Protein AF-A0AAD9BFD1-F1 (afdb_monomer)

Sequence (293 aa):
MQVDYKDCVALIVYSITFLLGLPANLLVLFVYVRKARKHGATPNVVYALNLCLANLALVVWLPVKALETLLQNWMLPAPVCPIYSFFLFPRCMPAACSSPCVALVAEGGPNFVSIKGDTLECYGNFNDTQLAVLLPLRLEMAIVLFILPLIVTSFCTLRCVTLVWRSNLRPMGKRRVLTVALSTLAVFVVCYAPYNASHIVGFVQHANVQWRMYAMLTSSFNVFLEPVVMMMLSPASSRGFMGRMCGRQSQFSRNKGGRHRVNSANGVANARAPQTLLERSQAGAQVTKESHE

Foldseek 3Di:
DDQDVLLVVLLVLLVVLLVQLQVLLVVQLVVLVVCCVPPNDDPLSVVSNLVSVLLNVVSVCSVVVNVCSVVVADPDQLLVLVVVVVSLCSPDDPPVCPPQNVVCSVPPSNVQWDDDDPGIDGNDDDDLVRLVSVLVVLLVCLVPVQVVCLVVLVVVLVVQLVPLVPDPDDPVVSCLSNCLSVLVSVLSCQQQVLLSVQSVVCSVVSHNDPCNSVSSSSNSVCSNSVSVSSCSVDPCVVPPVVVPVVDDPDDPPDDDDDDDDDDDDDDDDDDDDDDDDDDDDDDDDDDDDDDDD

Mean predicted aligned error: 13.95 Å

Secondary structure (DSSP, 8-state):
----HHHHHHHHHHHHHHHHHHHHHHHHHHHHHHHHHHH---HHHHHHHHHHHHHHHHHHHHHHHHHHHHHTS--S-TTHHHHHHHHT-TT--GGG-TTHHHHHHHHHGGGGEEEETTEEEESS---HHHHHHHHHHHHHHHIIIIIHHHHHHHHHHHHHHHHHHHS---HHHHHHHHHHHHHHHHHIIIIIHHHHHHHHHHHHTTS--TTHHHHHHHHHTHHHHHHHHHHHHSTTTTS-HHHHHT-----------------------------------------------

Organism: Dissostichus eleginoides (NCBI:txid100907)

Structure (mmCIF, N/CA/C/O backbone):
data_AF-A0AAD9BFD1-F1
#
_entry.id   AF-A0AAD9BFD1-F1
#
loop_
_atom_site.group_PDB
_atom_site.id
_atom_site.type_symbol
_atom_site.label_atom_id
_atom_site.label_alt_id
_atom_site.label_comp_id
_atom_site.label_asym_id
_atom_site.label_entity_id
_atom_site.label_seq_id
_atom_site.pdbx_PDB_ins_code
_atom_site.Cartn_x
_atom_site.Cartn_y
_atom_site.Cartn_z
_atom_site.occupancy
_atom_site.B_iso_or_equiv
_atom_site.auth_seq_id
_atom_site.auth_comp_id
_atom_site.auth_asym_id
_atom_site.auth_atom_id
_atom_site.pdbx_PDB_model_num
ATOM 1 N N . MET A 1 1 ? 0.390 -20.959 -24.557 1.00 52.88 1 MET A N 1
ATOM 2 C CA . MET A 1 1 ? 0.654 -20.079 -23.400 1.00 52.88 1 MET A CA 1
ATOM 3 C C . MET A 1 1 ? 1.600 -20.802 -22.470 1.00 52.88 1 MET A C 1
ATOM 5 O O . MET A 1 1 ? 1.212 -21.823 -21.918 1.00 52.88 1 MET A O 1
ATOM 9 N N . GLN A 1 2 ? 2.834 -20.326 -22.347 1.00 61.84 2 GLN A N 1
ATOM 10 C CA . GLN A 1 2 ? 3.769 -20.824 -21.345 1.00 61.84 2 GLN A CA 1
ATOM 11 C C . GLN A 1 2 ? 3.767 -19.781 -20.228 1.00 61.84 2 GLN A C 1
ATOM 13 O O . GLN A 1 2 ? 4.271 -18.682 -20.418 1.00 61.84 2 GLN A O 1
ATOM 18 N N . VAL A 1 3 ? 3.062 -20.078 -19.136 1.00 70.62 3 VAL A N 1
ATOM 19 C CA . VAL A 1 3 ? 2.941 -19.171 -17.987 1.00 70.62 3 VAL A CA 1
ATOM 20 C C . VAL A 1 3 ? 4.220 -19.306 -17.167 1.00 70.62 3 VAL A C 1
ATOM 22 O O . VAL A 1 3 ? 4.555 -20.416 -16.747 1.00 70.62 3 VAL A O 1
ATOM 25 N N . ASP A 1 4 ? 4.956 -18.209 -16.981 1.00 81.62 4 ASP A N 1
ATOM 26 C CA . ASP A 1 4 ? 6.202 -18.228 -16.215 1.00 81.62 4 ASP A CA 1
ATOM 27 C C . ASP A 1 4 ? 5.889 -18.430 -14.719 1.00 81.62 4 ASP A C 1
ATOM 29 O O . ASP A 1 4 ? 4.814 -18.077 -14.222 1.00 81.62 4 ASP A O 1
ATOM 33 N N . TYR A 1 5 ? 6.833 -18.975 -13.948 1.00 85.50 5 TYR A N 1
ATOM 34 C CA . TYR A 1 5 ? 6.653 -19.185 -12.506 1.00 85.50 5 TYR A CA 1
ATOM 35 C C . TYR A 1 5 ? 6.321 -17.869 -11.779 1.00 85.50 5 TYR A C 1
ATOM 37 O O . TYR A 1 5 ? 5.623 -17.862 -10.763 1.00 85.50 5 TYR A O 1
ATOM 45 N N . LYS A 1 6 ? 6.807 -16.744 -12.315 1.00 83.50 6 LYS A N 1
ATOM 46 C CA . LYS A 1 6 ? 6.558 -15.391 -11.806 1.00 83.50 6 LYS A CA 1
ATOM 47 C C . LYS A 1 6 ? 5.083 -15.013 -11.901 1.00 83.50 6 LYS A C 1
ATOM 49 O O . LYS A 1 6 ? 4.530 -14.472 -10.944 1.00 83.50 6 LYS A O 1
ATOM 54 N N . ASP A 1 7 ? 4.460 -15.350 -13.023 1.00 85.56 7 ASP A N 1
ATOM 55 C CA . ASP A 1 7 ? 3.050 -15.091 -13.286 1.00 85.56 7 ASP A CA 1
ATOM 56 C C . ASP A 1 7 ? 2.175 -15.971 -12.396 1.00 85.56 7 ASP A C 1
ATOM 58 O O . ASP A 1 7 ? 1.224 -15.482 -11.792 1.00 85.56 7 ASP A O 1
ATOM 62 N N . CYS A 1 8 ? 2.549 -17.243 -12.212 1.00 88.69 8 CYS A N 1
ATOM 63 C CA . CYS A 1 8 ? 1.875 -18.141 -11.272 1.00 88.69 8 CYS A CA 1
ATOM 64 C C . CYS A 1 8 ? 1.846 -17.560 -9.850 1.00 88.69 8 CYS A C 1
ATOM 66 O O . CYS A 1 8 ? 0.792 -17.529 -9.213 1.00 88.69 8 CYS A O 1
ATOM 68 N N . VAL A 1 9 ? 2.982 -17.053 -9.358 1.00 90.19 9 VAL A N 1
ATOM 69 C CA . VAL A 1 9 ? 3.056 -16.410 -8.036 1.00 90.19 9 VAL A CA 1
ATOM 70 C C . VAL A 1 9 ? 2.147 -15.180 -7.970 1.00 90.19 9 VAL A C 1
ATOM 72 O O . VAL A 1 9 ? 1.396 -15.033 -7.005 1.00 90.19 9 VAL A O 1
ATOM 75 N N . ALA A 1 10 ? 2.170 -14.317 -8.990 1.00 88.50 10 ALA A N 1
ATOM 76 C CA . ALA A 1 10 ? 1.319 -13.129 -9.039 1.00 88.50 10 ALA A CA 1
ATOM 77 C C . ALA A 1 10 ? -0.177 -13.490 -9.033 1.00 88.50 10 ALA A C 1
ATOM 79 O O . ALA A 1 10 ? -0.938 -12.937 -8.240 1.00 88.50 10 ALA A O 1
ATOM 80 N N . LEU A 1 11 ? -0.590 -14.471 -9.839 1.00 90.88 11 LEU A N 1
ATOM 81 C CA . LEU A 1 11 ? -1.975 -14.941 -9.926 1.00 90.88 11 LEU A CA 1
ATOM 82 C C . LEU A 1 11 ? -2.476 -15.541 -8.610 1.00 90.88 11 LEU A C 1
ATOM 84 O O . LEU A 1 11 ? -3.608 -15.264 -8.203 1.00 90.88 11 LEU A O 1
ATOM 88 N N . ILE A 1 12 ? -1.639 -16.320 -7.917 1.00 92.25 12 ILE A N 1
ATOM 89 C CA . ILE A 1 12 ? -1.962 -16.857 -6.589 1.00 92.25 12 ILE A CA 1
ATOM 90 C C . ILE A 1 12 ? -2.199 -15.707 -5.608 1.00 92.25 12 ILE A C 1
ATOM 92 O O . ILE A 1 12 ? -3.217 -15.686 -4.914 1.00 92.25 12 ILE A O 1
ATOM 96 N N . VAL A 1 13 ? -1.298 -14.720 -5.582 1.00 92.31 13 VAL A N 1
ATOM 97 C CA . VAL A 1 13 ? -1.430 -13.550 -4.706 1.00 92.31 13 VAL A CA 1
ATOM 98 C C . VAL A 1 13 ? -2.695 -12.755 -5.030 1.00 92.31 13 VAL A C 1
ATOM 100 O O . VAL A 1 13 ? -3.462 -12.451 -4.119 1.00 92.31 13 VAL A O 1
ATOM 103 N N . TYR A 1 14 ? -2.971 -12.463 -6.303 1.00 91.56 14 TYR A N 1
ATOM 104 C CA . TYR A 1 14 ? -4.178 -11.736 -6.709 1.00 91.56 14 TYR A CA 1
ATOM 105 C C . TYR A 1 14 ? -5.458 -12.485 -6.338 1.00 91.56 14 TYR A C 1
ATOM 107 O O . TYR A 1 14 ? -6.397 -11.870 -5.832 1.00 91.56 14 TYR A O 1
ATOM 115 N N . SER A 1 15 ? -5.473 -13.808 -6.508 1.00 92.81 15 SER A N 1
ATOM 116 C CA . SER A 1 15 ? -6.612 -14.657 -6.149 1.00 92.81 15 SER A CA 1
ATOM 117 C C . SER A 1 15 ? -6.873 -14.643 -4.642 1.00 92.81 15 SER A C 1
ATOM 119 O O . SER A 1 15 ? -8.003 -14.407 -4.217 1.00 92.81 15 SER A O 1
ATOM 121 N N . ILE A 1 16 ? -5.833 -14.824 -3.820 1.00 94.00 16 ILE A N 1
ATOM 122 C CA . ILE A 1 16 ? -5.945 -14.763 -2.353 1.00 94.00 16 ILE A CA 1
ATOM 123 C C . ILE A 1 16 ? -6.421 -13.376 -1.913 1.00 94.00 16 ILE A C 1
ATOM 125 O O . ILE A 1 16 ? -7.348 -13.261 -1.108 1.00 94.00 16 ILE A O 1
ATOM 129 N N . THR A 1 17 ? -5.825 -12.317 -2.464 1.00 93.75 17 THR A N 1
ATOM 130 C CA . THR A 1 17 ? -6.186 -10.939 -2.125 1.00 93.75 17 THR A CA 1
ATOM 131 C C . THR A 1 17 ? -7.632 -10.628 -2.501 1.00 93.75 17 THR A C 1
ATOM 133 O O . THR A 1 17 ? -8.330 -9.987 -1.718 1.00 93.75 17 THR A O 1
ATOM 136 N N . PHE A 1 18 ? -8.126 -11.118 -3.638 1.00 94.44 18 PHE A N 1
ATOM 137 C CA . PHE A 1 18 ? -9.527 -10.971 -4.024 1.00 94.44 18 PHE A CA 1
ATOM 138 C C . PHE A 1 18 ? -10.466 -11.737 -3.077 1.00 94.44 18 PHE A C 1
ATOM 140 O O . PHE A 1 18 ? -11.393 -11.146 -2.514 1.00 94.44 18 PHE A O 1
ATOM 147 N N . LEU A 1 19 ? -10.195 -13.029 -2.851 1.00 95.38 19 LEU A N 1
ATOM 148 C CA . LEU A 1 19 ? -11.040 -13.922 -2.050 1.00 95.38 19 LEU A CA 1
ATOM 149 C C . LEU A 1 19 ? -11.158 -13.486 -0.588 1.00 95.38 19 LEU A C 1
ATOM 151 O O . LEU A 1 19 ? -12.229 -13.611 -0.002 1.00 95.38 19 LEU A O 1
ATOM 155 N N . LEU A 1 20 ? -10.078 -12.974 0.007 1.00 95.00 20 LEU A N 1
ATOM 156 C CA . LEU A 1 20 ? -10.083 -12.495 1.391 1.00 95.00 20 LEU A CA 1
ATOM 157 C C . LEU A 1 20 ? -10.463 -11.015 1.485 1.00 95.00 20 LEU A C 1
ATOM 159 O O . LEU A 1 20 ? -11.189 -10.607 2.392 1.00 95.00 20 LEU A O 1
ATOM 163 N N . GLY A 1 21 ? -9.985 -10.203 0.545 1.00 94.94 21 GLY A N 1
ATOM 164 C CA . GLY A 1 21 ? -10.145 -8.756 0.553 1.00 94.94 21 GLY A CA 1
ATOM 165 C C . GLY A 1 21 ? -11.580 -8.304 0.327 1.00 94.94 21 GLY A C 1
ATOM 166 O O . GLY A 1 21 ? -12.066 -7.447 1.070 1.00 94.94 21 GLY A O 1
ATOM 167 N N . LEU A 1 22 ? -12.277 -8.887 -0.652 1.00 94.75 22 LEU A N 1
ATOM 168 C CA . LEU A 1 22 ? -13.657 -8.518 -0.965 1.00 94.75 22 LEU A CA 1
ATOM 169 C C . LEU A 1 22 ? -14.601 -8.709 0.238 1.00 94.75 22 LEU A C 1
ATOM 171 O O . LEU A 1 22 ? -15.193 -7.719 0.682 1.00 94.75 22 LEU A O 1
ATOM 175 N N . PRO A 1 23 ? -14.736 -9.917 0.827 1.00 95.56 23 PRO A N 1
ATOM 176 C CA . PRO A 1 23 ? -15.649 -10.113 1.949 1.00 95.56 23 PRO A CA 1
ATOM 177 C C . PRO A 1 23 ? -15.227 -9.312 3.186 1.00 95.56 23 PRO A C 1
ATOM 179 O O . PRO A 1 23 ? -16.090 -8.750 3.861 1.00 95.56 23 PRO A O 1
ATOM 182 N N . ALA A 1 24 ? -13.924 -9.205 3.476 1.00 94.81 24 ALA A N 1
ATOM 183 C CA . ALA A 1 24 ? -13.442 -8.477 4.647 1.00 94.81 24 ALA A CA 1
ATOM 184 C C . ALA A 1 24 ? -13.761 -6.973 4.573 1.00 94.81 24 ALA A C 1
ATOM 186 O O . ALA A 1 24 ? -14.274 -6.406 5.541 1.00 94.81 24 ALA A O 1
ATOM 187 N N . ASN A 1 25 ? -13.527 -6.326 3.425 1.00 94.75 25 ASN A N 1
ATOM 188 C CA . ASN A 1 25 ? -13.819 -4.898 3.264 1.00 94.75 25 ASN A CA 1
ATOM 189 C C . ASN A 1 25 ? -15.327 -4.617 3.197 1.00 94.75 25 ASN A C 1
ATOM 191 O O . ASN A 1 25 ? -15.777 -3.643 3.797 1.00 94.75 25 ASN A O 1
ATOM 195 N N . LEU A 1 26 ? -16.130 -5.478 2.557 1.00 95.12 26 LEU A N 1
ATOM 196 C CA . LEU A 1 26 ? -17.596 -5.350 2.579 1.00 95.12 26 LEU A CA 1
ATOM 197 C C . LEU A 1 26 ? -18.154 -5.469 4.003 1.00 95.12 26 LEU A C 1
ATOM 199 O O . LEU A 1 26 ? -19.043 -4.706 4.393 1.00 95.12 26 LEU A O 1
ATOM 203 N N . LEU A 1 27 ? -17.606 -6.388 4.802 1.00 92.94 27 LEU A N 1
ATOM 204 C CA . LEU A 1 27 ? -17.996 -6.568 6.194 1.00 92.94 27 LEU A CA 1
ATOM 205 C C . LEU A 1 27 ? -17.684 -5.328 7.039 1.00 92.94 27 LEU A C 1
ATOM 207 O O . LEU A 1 27 ? -18.555 -4.841 7.764 1.00 92.94 27 LEU A O 1
ATOM 211 N N . VAL A 1 28 ? -16.464 -4.793 6.940 1.00 93.06 28 VAL A N 1
ATOM 212 C CA . VAL A 1 28 ? -16.071 -3.581 7.676 1.00 93.06 28 VAL A CA 1
ATOM 213 C C . VAL A 1 28 ? -16.894 -2.380 7.226 1.00 93.06 28 VAL A C 1
ATOM 215 O O . VAL A 1 28 ? -17.424 -1.666 8.081 1.00 93.06 28 VAL A O 1
ATOM 218 N N . LEU A 1 29 ? -17.087 -2.198 5.916 1.00 94.06 29 LEU A N 1
ATOM 219 C CA . LEU A 1 29 ? -17.927 -1.139 5.358 1.00 94.06 29 LEU A CA 1
ATOM 220 C C . LEU A 1 29 ? -19.336 -1.199 5.956 1.00 94.06 29 LEU A C 1
ATOM 222 O O . LEU A 1 29 ? -19.833 -0.209 6.488 1.00 94.06 29 LEU A O 1
ATOM 226 N N . PHE A 1 30 ? -19.955 -2.377 5.969 1.00 92.56 30 PHE A N 1
ATOM 227 C CA . PHE A 1 30 ? -21.275 -2.581 6.558 1.00 92.56 30 PHE A CA 1
ATOM 228 C C . PHE A 1 30 ? -21.335 -2.222 8.050 1.00 92.56 30 PHE A C 1
ATOM 230 O O . PHE A 1 30 ? -22.253 -1.520 8.493 1.00 92.56 30 PHE A O 1
ATOM 237 N N . VAL A 1 31 ? -20.352 -2.671 8.837 1.00 90.69 31 VAL A N 1
ATOM 238 C CA . VAL A 1 31 ? -20.261 -2.374 10.275 1.00 90.69 31 VAL A CA 1
ATOM 239 C C . VAL A 1 31 ? -20.105 -0.876 10.520 1.00 90.69 31 VAL A C 1
ATOM 241 O O . VAL A 1 31 ? -20.807 -0.313 11.366 1.00 90.69 31 VAL A O 1
ATOM 244 N N . TYR A 1 32 ? -19.212 -0.220 9.784 1.00 91.12 32 TYR A N 1
ATOM 245 C CA . TYR A 1 32 ? -18.896 1.190 9.975 1.00 91.12 32 TYR A CA 1
ATOM 246 C C . TYR A 1 32 ? -19.970 2.121 9.405 1.00 91.12 32 TYR A C 1
ATOM 248 O O . TYR A 1 32 ? -20.246 3.141 10.030 1.00 91.12 32 TYR A O 1
ATOM 256 N N . VAL A 1 33 ? -20.675 1.749 8.331 1.00 93.06 33 VAL A N 1
ATOM 257 C CA . VAL A 1 33 ? -21.861 2.481 7.847 1.00 93.06 33 VAL A CA 1
ATOM 258 C C . VAL A 1 33 ? -22.979 2.415 8.881 1.00 93.06 33 VAL A C 1
ATOM 260 O O . VAL A 1 33 ? -23.581 3.436 9.212 1.00 93.06 33 VAL A O 1
ATOM 263 N N . ARG A 1 34 ? -23.247 1.236 9.458 1.00 89.94 34 ARG A N 1
ATOM 264 C CA . ARG A 1 34 ? -24.235 1.113 10.542 1.00 89.94 34 ARG A CA 1
ATOM 265 C C . ARG A 1 34 ? -23.837 1.918 11.773 1.00 89.94 34 ARG A C 1
ATOM 267 O O . ARG A 1 34 ? -24.693 2.549 12.391 1.00 89.94 34 ARG A O 1
ATOM 274 N N . LYS A 1 35 ? -22.546 1.927 12.111 1.00 88.38 35 LYS A N 1
ATOM 275 C CA . LYS A 1 35 ? -22.004 2.754 13.192 1.00 88.38 35 LYS A CA 1
ATOM 276 C C . LYS A 1 35 ? -22.184 4.246 12.900 1.00 88.38 35 LYS A C 1
ATOM 278 O O . LYS A 1 35 ? -22.671 4.946 13.780 1.00 88.38 35 LYS A O 1
ATOM 283 N N . ALA A 1 36 ? -21.886 4.697 11.681 1.00 91.31 36 ALA A N 1
ATOM 284 C CA . ALA A 1 36 ? -22.063 6.082 11.245 1.00 91.31 36 ALA A CA 1
ATOM 285 C C . ALA A 1 36 ? -23.531 6.524 11.329 1.00 91.31 36 ALA A C 1
ATOM 287 O O . ALA A 1 36 ? -23.826 7.574 11.889 1.00 91.31 36 ALA A O 1
ATOM 288 N N . ARG A 1 37 ? -24.464 5.684 10.856 1.00 91.12 37 ARG A N 1
ATOM 289 C CA . ARG A 1 37 ? -25.909 5.974 10.907 1.00 91.12 37 ARG A CA 1
ATOM 290 C C . ARG A 1 37 ? -26.456 6.060 12.332 1.00 91.12 37 ARG A C 1
ATOM 292 O O . ARG A 1 37 ? -27.372 6.830 12.577 1.00 91.12 37 ARG A O 1
ATOM 299 N N . LYS A 1 38 ? -25.934 5.252 13.262 1.00 88.94 38 LYS A N 1
ATOM 300 C CA . LYS A 1 38 ? -26.453 5.176 14.637 1.00 88.94 38 LYS A CA 1
ATOM 301 C C . LYS A 1 38 ? -25.789 6.155 15.607 1.00 88.94 38 LYS A C 1
ATOM 303 O O . LYS A 1 38 ? -26.444 6.626 16.529 1.00 88.94 38 LYS A O 1
ATOM 308 N N . HIS A 1 39 ? -24.490 6.394 15.452 1.00 85.44 39 HIS A N 1
ATOM 309 C CA . HIS A 1 39 ? -23.668 7.125 16.423 1.00 85.44 39 HIS A CA 1
ATOM 310 C C . HIS A 1 39 ? -22.958 8.349 15.825 1.00 85.44 39 HIS A C 1
ATOM 312 O O . HIS A 1 39 ? -22.153 8.970 16.514 1.00 85.44 39 HIS A O 1
ATOM 318 N N . GLY A 1 40 ? -23.244 8.695 14.568 1.00 86.75 40 GLY A N 1
ATOM 319 C CA . GLY A 1 40 ? -22.600 9.799 13.862 1.00 86.75 40 GLY A CA 1
ATOM 320 C C . GLY A 1 40 ? -21.234 9.437 13.269 1.00 86.75 40 GLY A C 1
ATOM 321 O O . GLY A 1 40 ? -20.634 8.398 13.570 1.00 86.75 40 GLY A O 1
ATOM 322 N N . ALA A 1 41 ? -20.746 10.307 12.386 1.00 89.38 41 ALA A N 1
ATOM 323 C CA . ALA A 1 41 ? -19.487 10.139 11.672 1.00 89.38 41 ALA A CA 1
ATOM 324 C C . ALA A 1 41 ? -18.324 10.760 12.462 1.00 89.38 41 ALA A C 1
ATOM 326 O O . ALA A 1 41 ? -18.002 11.934 12.304 1.00 89.38 41 ALA A O 1
ATOM 327 N N . THR A 1 42 ? -17.680 9.971 13.326 1.00 89.50 42 THR A N 1
ATOM 328 C CA . THR A 1 42 ? -16.410 10.391 13.941 1.00 89.50 42 THR A CA 1
ATOM 329 C C . THR A 1 42 ? -15.266 10.318 12.918 1.00 89.50 42 THR A C 1
ATOM 331 O O . THR A 1 42 ? -15.357 9.525 11.976 1.00 89.50 42 THR A O 1
ATOM 334 N N . PRO A 1 43 ? -14.154 11.058 13.099 1.00 88.50 43 PRO A N 1
ATOM 335 C CA . PRO A 1 43 ? -13.014 11.014 12.175 1.00 88.50 43 PRO A CA 1
ATOM 336 C C . PRO A 1 43 ? -12.502 9.591 11.901 1.00 88.50 43 PRO A C 1
ATOM 338 O O . PRO A 1 43 ? -12.268 9.222 10.755 1.00 88.50 43 PRO A O 1
ATOM 341 N N . ASN A 1 44 ? -12.442 8.743 12.934 1.00 86.31 44 ASN A N 1
ATOM 342 C CA . ASN A 1 44 ? -12.041 7.338 12.795 1.00 86.31 44 ASN A CA 1
ATOM 343 C C . ASN A 1 44 ? -13.024 6.517 11.946 1.00 86.31 44 ASN A C 1
ATOM 345 O O . ASN A 1 44 ? -12.621 5.557 11.295 1.00 86.31 44 ASN A O 1
ATOM 349 N N . VAL A 1 45 ? -14.318 6.854 11.976 1.00 89.38 45 VAL A N 1
ATOM 350 C CA . VAL A 1 45 ? -15.330 6.188 11.148 1.00 89.38 45 VAL A CA 1
ATOM 351 C C . VAL A 1 45 ? -15.200 6.629 9.696 1.00 89.38 45 VAL A C 1
ATOM 353 O O . VAL A 1 45 ? -15.194 5.770 8.821 1.00 89.38 45 VAL A O 1
ATOM 356 N N . VAL A 1 46 ? -15.033 7.929 9.442 1.00 90.81 46 VAL A N 1
ATOM 357 C CA . VAL A 1 46 ? -14.813 8.463 8.086 1.00 90.81 46 VAL A CA 1
ATOM 358 C C . VAL A 1 46 ? -13.546 7.869 7.469 1.00 90.81 46 VAL A C 1
ATOM 360 O O . VAL A 1 46 ? -13.590 7.367 6.350 1.00 90.81 46 VAL A O 1
ATOM 363 N N . TYR A 1 47 ? -12.444 7.839 8.225 1.00 88.56 47 TYR A N 1
ATOM 364 C CA . TYR A 1 47 ? -11.192 7.213 7.798 1.00 88.56 47 TYR A CA 1
ATOM 365 C C . TYR A 1 47 ? -11.382 5.739 7.418 1.00 88.56 47 TYR A C 1
ATOM 367 O O . TYR A 1 47 ? -10.973 5.327 6.335 1.00 88.56 47 TYR A O 1
ATOM 375 N N . ALA A 1 48 ? -12.051 4.953 8.269 1.00 89.81 48 ALA A N 1
ATOM 376 C CA . ALA A 1 48 ? -12.292 3.538 8.001 1.00 89.81 48 ALA A CA 1
ATOM 377 C C . ALA A 1 48 ? -13.164 3.311 6.755 1.00 89.81 48 ALA A C 1
ATOM 379 O O . ALA A 1 48 ? -12.880 2.410 5.970 1.00 89.81 48 ALA A O 1
ATOM 380 N N . LEU A 1 49 ? -14.198 4.135 6.547 1.00 91.50 49 LEU A N 1
ATOM 381 C CA . LEU A 1 49 ? -15.051 4.059 5.357 1.00 91.50 49 LEU A CA 1
ATOM 382 C C . LEU A 1 49 ? -14.271 4.390 4.081 1.00 91.50 49 LEU A C 1
ATOM 384 O O . LEU A 1 49 ? -14.337 3.623 3.123 1.00 91.50 49 LEU A O 1
ATOM 388 N N . ASN A 1 50 ? -13.494 5.477 4.089 1.00 90.44 50 ASN A N 1
ATOM 389 C CA . ASN A 1 50 ? -12.656 5.864 2.952 1.00 90.44 50 ASN A CA 1
ATOM 390 C C . ASN A 1 50 ? -11.638 4.773 2.611 1.00 90.44 50 ASN A C 1
ATOM 392 O O . ASN A 1 50 ? -11.468 4.426 1.445 1.00 90.44 50 ASN A O 1
ATOM 396 N N . LEU A 1 51 ? -11.005 4.187 3.628 1.00 89.38 51 LEU A N 1
ATOM 397 C CA . LEU A 1 51 ? -10.038 3.114 3.433 1.00 89.38 51 LEU A CA 1
ATOM 398 C C . LEU A 1 51 ? -10.699 1.831 2.896 1.00 89.38 51 LEU A C 1
ATOM 400 O O . LEU A 1 51 ? -10.142 1.194 2.006 1.00 89.38 51 LEU A O 1
ATOM 404 N N . CYS A 1 52 ? -11.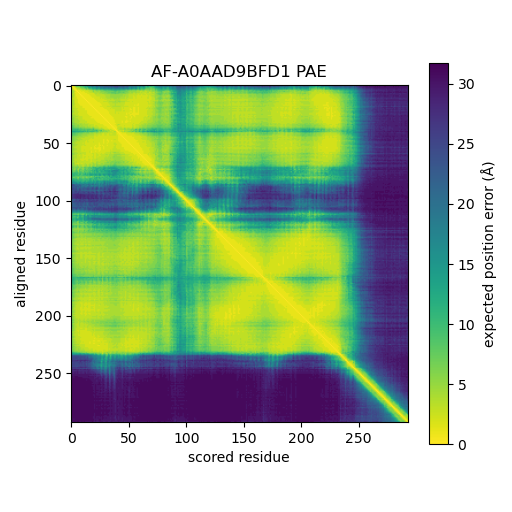919 1.494 3.334 1.00 92.50 52 CYS A N 1
ATOM 405 C CA . CYS A 1 52 ? -12.683 0.384 2.750 1.00 92.50 52 CYS A CA 1
ATOM 406 C C . CYS A 1 52 ? -13.032 0.630 1.278 1.00 92.50 52 CYS A C 1
ATOM 408 O O . CYS A 1 52 ? -12.883 -0.274 0.463 1.00 92.50 52 CYS A O 1
ATOM 410 N N . LEU A 1 53 ? -13.488 1.836 0.925 1.00 90.75 53 LEU A N 1
ATOM 411 C CA . LEU A 1 53 ? -13.816 2.182 -0.462 1.00 90.75 53 LEU A CA 1
ATOM 412 C C . LEU A 1 53 ? -12.579 2.102 -1.366 1.00 90.75 53 LEU A C 1
ATOM 414 O O . LEU A 1 53 ? -12.651 1.525 -2.448 1.00 90.75 53 LEU A O 1
ATOM 418 N N . ALA A 1 54 ? -11.438 2.606 -0.892 1.00 89.12 54 ALA A N 1
ATOM 419 C CA . ALA A 1 54 ? -10.165 2.522 -1.599 1.00 89.12 54 ALA A CA 1
ATOM 420 C C . ALA A 1 54 ? -9.713 1.063 -1.815 1.00 89.12 54 ALA A C 1
ATOM 422 O O . ALA A 1 54 ? -9.330 0.684 -2.921 1.00 89.12 54 ALA A O 1
ATOM 423 N N . ASN A 1 55 ? -9.822 0.218 -0.785 1.00 91.12 55 ASN A N 1
ATOM 424 C CA . ASN A 1 55 ? -9.510 -1.207 -0.897 1.00 91.12 55 ASN A CA 1
ATOM 425 C C . ASN A 1 55 ? -10.477 -1.946 -1.836 1.00 91.12 55 ASN A C 1
ATOM 427 O O . ASN A 1 55 ? -10.042 -2.812 -2.587 1.00 91.12 55 ASN A O 1
ATOM 431 N N . LEU A 1 56 ? -11.775 -1.621 -1.824 1.00 91.19 56 LEU A N 1
ATOM 432 C CA . LEU A 1 56 ? -12.754 -2.226 -2.735 1.00 91.19 56 LEU A CA 1
ATOM 433 C C . LEU A 1 56 ? -12.478 -1.852 -4.193 1.00 91.19 56 LEU A C 1
ATOM 435 O O . LEU A 1 56 ? -12.556 -2.724 -5.055 1.00 91.19 56 LEU A O 1
ATOM 439 N N . ALA A 1 57 ? -12.103 -0.599 -4.463 1.00 87.56 57 ALA A N 1
ATOM 440 C CA . ALA A 1 57 ? -11.676 -0.179 -5.795 1.00 87.56 57 ALA A CA 1
ATOM 441 C C . ALA A 1 57 ? -10.463 -0.994 -6.276 1.00 87.56 57 ALA A C 1
ATOM 443 O O . ALA A 1 57 ? -10.467 -1.495 -7.399 1.00 87.56 57 ALA A O 1
ATOM 444 N N . LEU A 1 58 ? -9.473 -1.210 -5.400 1.00 85.56 58 LEU A N 1
ATOM 445 C CA . LEU A 1 58 ? -8.319 -2.058 -5.701 1.00 85.56 58 LEU A CA 1
ATOM 446 C C . LEU A 1 58 ? -8.730 -3.516 -5.967 1.00 85.56 58 LEU A C 1
ATOM 448 O O . LEU A 1 58 ? -8.299 -4.104 -6.953 1.00 85.56 58 LEU A O 1
ATOM 452 N N . VAL A 1 59 ? -9.596 -4.095 -5.131 1.00 89.62 59 VAL A N 1
ATOM 453 C CA . VAL A 1 59 ? -10.068 -5.484 -5.268 1.00 89.62 59 VAL A CA 1
ATOM 454 C C . VAL A 1 59 ? -10.825 -5.714 -6.571 1.00 89.62 59 VAL A C 1
ATOM 456 O O . VAL A 1 59 ? -10.594 -6.729 -7.220 1.00 89.62 59 VAL A O 1
ATOM 459 N N . VAL A 1 60 ? -11.702 -4.790 -6.970 1.00 87.06 60 VAL A N 1
ATOM 460 C CA . VAL A 1 60 ? -12.447 -4.877 -8.240 1.00 87.06 60 VAL A CA 1
ATOM 461 C C . VAL A 1 60 ? -11.506 -4.824 -9.446 1.00 87.06 60 VAL A C 1
ATOM 463 O O . VAL A 1 60 ? -11.815 -5.390 -10.492 1.00 87.06 60 VAL A O 1
ATOM 466 N N . TRP A 1 61 ? -10.338 -4.199 -9.294 1.00 82.44 61 TRP A N 1
ATOM 467 C CA . TRP A 1 61 ? -9.331 -4.102 -10.344 1.00 82.44 61 TRP A CA 1
ATOM 468 C C . TRP A 1 61 ? -8.432 -5.349 -10.466 1.00 82.44 61 TRP A C 1
ATOM 470 O O . TRP A 1 61 ? -7.912 -5.635 -11.544 1.00 82.44 61 TRP A O 1
ATOM 480 N N . LEU A 1 62 ? -8.267 -6.141 -9.398 1.00 85.62 62 LEU A N 1
ATOM 481 C CA . LEU A 1 62 ? -7.398 -7.330 -9.407 1.00 85.62 62 LEU A CA 1
ATOM 482 C C . LEU A 1 62 ? -7.770 -8.391 -10.462 1.00 85.62 62 LEU A C 1
ATOM 484 O O . LEU A 1 62 ? -6.849 -8.919 -11.081 1.00 85.62 62 LEU A O 1
ATOM 488 N N . PRO A 1 63 ? -9.054 -8.710 -10.729 1.00 86.81 63 PRO A N 1
ATOM 489 C CA . PRO A 1 63 ? -9.428 -9.639 -11.796 1.00 86.81 63 PRO A CA 1
ATOM 490 C C . PRO A 1 63 ? -8.995 -9.166 -13.185 1.00 86.81 63 PRO A C 1
ATOM 492 O O . PRO A 1 63 ? -8.534 -9.973 -13.987 1.00 86.81 63 PRO A O 1
ATOM 495 N N . VAL A 1 64 ? -9.095 -7.859 -13.452 1.00 83.62 64 VAL A N 1
ATOM 496 C CA . VAL A 1 64 ? -8.617 -7.264 -14.709 1.00 83.62 64 VAL A CA 1
ATOM 497 C C . VAL A 1 64 ? -7.108 -7.458 -14.822 1.00 83.62 64 VAL A C 1
ATOM 499 O O . VAL A 1 64 ? -6.623 -7.889 -15.866 1.00 83.62 64 VAL A O 1
ATOM 502 N N . LYS A 1 65 ? -6.367 -7.237 -13.727 1.00 82.25 65 LYS A N 1
ATOM 503 C CA . LYS A 1 65 ? -4.922 -7.474 -13.720 1.00 82.25 65 LYS A CA 1
ATOM 504 C C . LYS A 1 65 ? -4.559 -8.948 -13.898 1.00 82.25 65 LYS A C 1
ATOM 506 O O . LYS A 1 65 ? -3.648 -9.264 -14.652 1.00 82.25 65 LYS A O 1
ATOM 511 N N . ALA A 1 66 ? -5.264 -9.854 -13.230 1.00 85.38 66 ALA A N 1
ATOM 512 C CA . ALA A 1 66 ? -5.036 -11.287 -13.378 1.00 85.38 66 ALA A CA 1
ATOM 513 C C . ALA A 1 66 ? -5.257 -11.741 -14.830 1.00 85.38 66 ALA A C 1
ATOM 515 O O . ALA A 1 66 ? -4.474 -12.531 -15.351 1.00 85.38 66 ALA A O 1
ATOM 516 N N . LEU A 1 67 ? -6.277 -11.198 -15.502 1.00 84.19 67 LEU A N 1
ATOM 517 C CA . LEU A 1 67 ? -6.528 -11.471 -16.914 1.00 84.19 67 LEU A CA 1
ATOM 518 C C . LEU A 1 67 ? -5.405 -10.936 -17.815 1.00 84.19 67 LEU A C 1
ATOM 520 O O . LEU A 1 67 ? -4.955 -11.651 -18.703 1.00 84.19 67 LEU A O 1
ATOM 524 N N . GLU A 1 68 ? -4.905 -9.726 -17.561 1.00 81.44 68 GLU A N 1
ATOM 525 C CA . GLU A 1 68 ? -3.742 -9.168 -18.266 1.00 81.44 68 GLU A CA 1
ATOM 526 C C . GLU A 1 68 ? -2.493 -10.050 -18.088 1.00 81.44 68 GLU A C 1
ATOM 528 O O . GLU A 1 68 ? -1.815 -10.368 -19.064 1.00 81.44 68 GLU A O 1
ATOM 533 N N . THR A 1 69 ? -2.224 -10.518 -16.863 1.00 79.81 69 THR A N 1
ATOM 534 C CA . THR A 1 69 ? -1.120 -11.446 -16.569 1.00 79.81 69 THR A CA 1
ATOM 535 C C . THR A 1 69 ? -1.289 -12.794 -17.279 1.00 79.81 69 THR A C 1
ATOM 537 O O . THR A 1 69 ? -0.301 -13.390 -17.692 1.00 79.81 69 THR A O 1
ATOM 540 N N . LEU A 1 70 ? -2.515 -13.285 -17.480 1.00 82.88 70 LEU A N 1
ATOM 541 C CA . LEU A 1 70 ? -2.758 -14.511 -18.255 1.00 82.88 70 LEU A CA 1
ATOM 542 C C . LEU A 1 70 ? -2.576 -14.304 -19.762 1.00 82.88 70 LEU A C 1
ATOM 544 O O . LEU A 1 70 ? -2.061 -15.185 -20.449 1.00 82.88 70 LEU A O 1
ATOM 548 N N . LEU A 1 71 ? -3.007 -13.151 -20.274 1.00 80.44 71 LEU A N 1
ATOM 549 C CA . LEU A 1 71 ? -2.919 -12.814 -21.693 1.00 80.44 71 LEU A CA 1
ATOM 550 C C . LEU A 1 71 ? -1.514 -12.369 -22.114 1.00 80.44 71 LEU A C 1
ATOM 552 O O . LEU A 1 71 ? -1.242 -12.350 -23.312 1.00 80.44 71 LEU A O 1
ATOM 556 N N . GLN A 1 72 ? -0.639 -12.028 -21.157 1.00 75.12 72 GLN A N 1
ATOM 557 C CA . GLN A 1 72 ? 0.728 -11.538 -21.395 1.00 75.12 72 GLN A CA 1
ATOM 558 C C . GLN A 1 72 ? 0.766 -10.368 -22.392 1.00 75.12 72 GLN A C 1
ATOM 560 O O . GLN A 1 72 ? 1.720 -10.199 -23.149 1.00 75.12 72 GLN A O 1
ATOM 565 N N . ASN A 1 73 ? -0.306 -9.572 -22.419 1.00 78.19 73 ASN A N 1
ATOM 566 C CA . ASN A 1 73 ? -0.474 -8.490 -23.372 1.00 78.19 73 ASN A CA 1
ATOM 567 C C . ASN A 1 73 ? -1.266 -7.340 -22.750 1.00 78.19 73 ASN A C 1
ATOM 569 O O . ASN A 1 73 ? -2.368 -7.530 -22.226 1.00 78.19 73 ASN A O 1
ATOM 573 N N . TRP A 1 74 ? -0.719 -6.131 -22.848 1.00 78.38 74 TRP A N 1
ATOM 574 C CA . TRP A 1 74 ? -1.396 -4.917 -22.417 1.00 78.38 74 TRP A CA 1
ATOM 575 C C . TRP A 1 74 ? -2.483 -4.515 -23.426 1.00 78.38 74 TRP A C 1
ATOM 577 O O . TRP A 1 74 ? -2.195 -3.970 -24.489 1.00 78.38 74 TRP A O 1
ATOM 587 N N . MET A 1 75 ? -3.749 -4.778 -23.085 1.00 75.56 75 MET A N 1
ATOM 588 C CA . MET A 1 75 ? -4.914 -4.467 -23.936 1.00 75.56 75 MET A CA 1
ATOM 589 C C . MET A 1 75 ? -5.633 -3.160 -23.567 1.00 75.56 75 MET A C 1
ATOM 591 O O . MET A 1 75 ? -6.557 -2.740 -24.262 1.00 75.56 75 MET A O 1
ATOM 595 N N . LEU A 1 76 ? -5.252 -2.524 -22.458 1.00 73.81 76 LEU A N 1
ATOM 596 C CA . LEU A 1 76 ? -5.870 -1.281 -21.999 1.00 73.81 76 LEU A CA 1
ATOM 597 C C . LEU A 1 76 ? -5.290 -0.065 -22.749 1.00 73.81 76 LEU A C 1
ATOM 599 O O . LEU A 1 76 ? -4.170 -0.124 -23.258 1.00 73.81 76 LEU A O 1
ATOM 603 N N . PRO A 1 77 ? -6.007 1.073 -22.807 1.00 73.94 77 PRO A N 1
ATOM 604 C CA . PRO A 1 77 ? -5.488 2.276 -23.453 1.00 73.94 77 PRO A CA 1
ATOM 605 C C . PRO A 1 77 ? -4.133 2.704 -22.870 1.00 73.94 77 PRO A C 1
ATOM 607 O O . PRO A 1 77 ? -3.932 2.647 -21.658 1.00 73.94 77 PRO A O 1
ATOM 610 N N . ALA A 1 78 ? -3.219 3.195 -23.711 1.00 66.19 78 ALA A N 1
ATOM 611 C CA . ALA A 1 78 ? -1.894 3.672 -23.297 1.00 66.19 78 ALA A CA 1
ATOM 612 C C . ALA A 1 78 ? -1.881 4.619 -22.070 1.00 66.19 78 ALA A C 1
ATOM 614 O O . ALA A 1 78 ? -1.073 4.386 -21.172 1.00 66.19 78 ALA A O 1
ATOM 615 N N . PRO A 1 79 ? -2.784 5.618 -21.923 1.00 66.25 79 PRO A N 1
ATOM 616 C CA . PRO A 1 79 ? -2.798 6.465 -20.722 1.00 66.25 79 PRO A CA 1
ATOM 617 C C . PRO A 1 79 ? -3.147 5.703 -19.434 1.00 66.25 79 PRO A C 1
ATOM 619 O O . PRO A 1 79 ? -2.798 6.153 -18.344 1.00 66.25 79 PRO A O 1
ATOM 622 N N . VAL A 1 80 ? -3.782 4.529 -19.533 1.00 69.81 80 VAL A N 1
ATOM 623 C CA . VAL A 1 80 ? -4.084 3.668 -18.382 1.00 69.81 80 VAL A CA 1
ATOM 624 C C . VAL A 1 80 ? -2.821 2.977 -17.858 1.00 69.81 80 VAL A C 1
ATOM 626 O O . VAL A 1 80 ? -2.802 2.588 -16.701 1.00 69.81 80 VAL A O 1
ATOM 629 N N . CYS A 1 81 ? -1.744 2.868 -18.642 1.00 72.06 81 CYS A N 1
ATOM 630 C CA . CYS A 1 81 ? -0.503 2.213 -18.219 1.00 72.06 81 CYS A CA 1
ATOM 631 C C . CYS A 1 81 ? 0.215 2.924 -17.047 1.00 72.06 81 CYS A C 1
ATOM 633 O O . CYS A 1 81 ? 0.457 2.293 -16.014 1.00 72.06 81 CYS A O 1
ATOM 635 N N . PRO A 1 82 ? 0.525 4.235 -17.116 1.00 64.19 82 PRO A N 1
ATOM 636 C CA . PRO A 1 82 ? 1.103 4.937 -15.971 1.00 64.19 82 PRO A CA 1
ATOM 637 C C . PRO A 1 82 ? 0.108 5.006 -14.805 1.00 64.19 82 PRO A C 1
ATOM 639 O O . PRO A 1 82 ? 0.478 4.720 -13.668 1.00 64.19 82 PRO A O 1
ATOM 642 N N . ILE A 1 83 ? -1.166 5.293 -15.090 1.00 63.34 83 ILE A N 1
ATOM 643 C CA . ILE A 1 83 ? -2.280 5.271 -14.128 1.00 63.34 83 ILE A CA 1
ATOM 644 C C . ILE A 1 83 ? -2.288 3.938 -13.361 1.00 63.34 83 ILE A C 1
ATOM 646 O O . ILE A 1 83 ? -2.260 3.932 -12.139 1.00 63.34 83 ILE A O 1
ATOM 650 N N . TYR A 1 84 ? -2.204 2.801 -14.037 1.00 59.53 84 TYR A N 1
ATOM 651 C CA . TYR A 1 84 ? -2.194 1.472 -13.432 1.00 59.53 84 TYR A CA 1
ATOM 652 C C . TYR A 1 84 ? -1.083 1.295 -12.376 1.00 59.53 84 TYR A C 1
ATOM 654 O O . TYR A 1 84 ? -1.333 0.785 -11.282 1.00 59.53 84 TYR A O 1
ATOM 662 N N . SER A 1 85 ? 0.122 1.797 -12.654 1.00 63.00 85 SER A N 1
ATOM 663 C CA . SER A 1 85 ? 1.250 1.775 -11.711 1.00 63.00 85 SER A CA 1
ATOM 664 C C . SER A 1 85 ? 1.098 2.761 -10.544 1.00 63.00 85 SER A C 1
ATOM 666 O O . SER A 1 85 ? 1.635 2.516 -9.461 1.00 63.00 85 SER A O 1
ATOM 668 N N . PHE A 1 86 ? 0.357 3.858 -10.736 1.00 58.53 86 PHE A N 1
ATOM 669 C CA . PHE A 1 86 ? 0.089 4.872 -9.707 1.00 58.53 86 PHE A CA 1
ATOM 670 C C . PHE A 1 86 ? -1.139 4.552 -8.828 1.00 58.53 86 PHE A C 1
ATOM 672 O O . PHE A 1 86 ? -1.130 4.861 -7.639 1.00 58.53 86 PHE A O 1
ATOM 679 N N . PHE A 1 87 ? -2.169 3.882 -9.355 1.00 50.84 87 PHE A N 1
ATOM 680 C CA . PHE A 1 87 ? -3.415 3.554 -8.639 1.00 50.84 87 PHE A CA 1
ATOM 681 C C . PHE A 1 87 ? -3.261 2.411 -7.616 1.00 50.84 87 PHE A C 1
ATOM 683 O O . PHE A 1 87 ? -4.111 2.241 -6.742 1.00 50.84 87 PHE A O 1
ATOM 690 N N . LEU A 1 88 ? -2.131 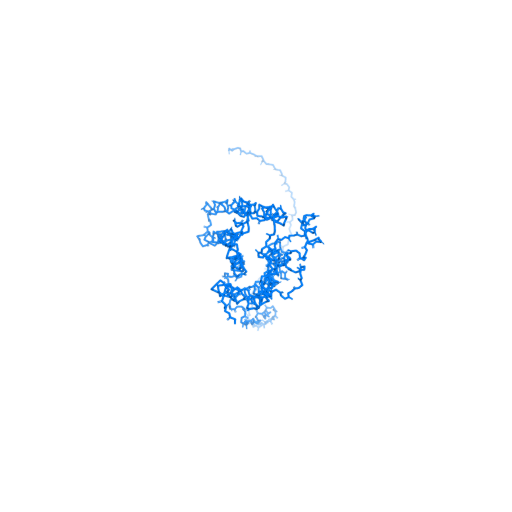1.693 -7.635 1.00 51.09 88 LEU A N 1
ATOM 691 C CA . LEU A 1 88 ? -1.703 0.799 -6.549 1.00 51.09 88 LEU A CA 1
ATOM 692 C C . LEU A 1 88 ? -1.232 1.543 -5.284 1.00 51.09 88 LEU A C 1
ATOM 694 O O . LEU A 1 88 ? -0.927 0.909 -4.273 1.00 51.09 88 LEU A O 1
ATOM 698 N N . PHE A 1 89 ? -1.254 2.880 -5.290 1.00 52.25 89 PHE A N 1
ATOM 699 C CA . PHE A 1 89 ? -1.171 3.721 -4.100 1.00 52.25 89 PHE A CA 1
ATOM 700 C C . PHE A 1 89 ? -2.516 4.429 -3.850 1.00 52.25 89 PHE A C 1
ATOM 702 O O . PHE A 1 89 ? -2.649 5.615 -4.150 1.00 52.25 89 PHE A O 1
ATOM 709 N N . PRO A 1 90 ? -3.527 3.784 -3.234 1.00 46.03 90 PRO A N 1
ATOM 710 C CA . PRO A 1 90 ? -4.828 4.416 -2.987 1.00 46.03 90 PRO A CA 1
ATOM 711 C C . PRO A 1 90 ? -4.802 5.531 -1.922 1.00 46.03 90 PRO A C 1
ATOM 713 O O . PRO A 1 90 ? -5.834 5.865 -1.348 1.00 46.03 90 PRO A O 1
ATOM 716 N N . ARG A 1 91 ? -3.631 6.084 -1.577 1.00 51.47 91 ARG A N 1
ATOM 717 C CA . ARG A 1 91 ? -3.461 7.060 -0.488 1.00 51.47 91 ARG A CA 1
ATOM 718 C C . ARG A 1 91 ? -2.780 8.359 -0.914 1.00 51.47 91 ARG A C 1
ATOM 720 O O . ARG A 1 91 ? -2.133 9.007 -0.098 1.00 51.47 91 ARG A O 1
ATOM 727 N N . CYS A 1 92 ? -3.000 8.790 -2.151 1.00 43.31 92 CYS A N 1
ATOM 728 C CA . CYS A 1 92 ? -2.809 10.190 -2.516 1.00 43.31 92 CYS A CA 1
ATOM 729 C C . CYS A 1 92 ? -4.139 10.940 -2.389 1.00 43.31 92 CYS A C 1
ATOM 731 O O . CYS A 1 92 ? -5.075 10.717 -3.150 1.00 43.31 92 CYS A O 1
ATOM 733 N N . MET A 1 93 ? -4.218 11.835 -1.402 1.00 40.75 93 MET A N 1
ATOM 734 C CA . MET A 1 93 ? -5.211 12.909 -1.399 1.00 40.75 93 MET A CA 1
ATOM 735 C C . MET A 1 93 ? -4.968 13.840 -2.603 1.00 40.75 93 MET A C 1
ATOM 737 O O . MET A 1 93 ? -3.811 14.043 -2.984 1.00 40.75 93 MET A O 1
ATOM 741 N N . PRO A 1 94 ? -6.015 14.475 -3.158 1.00 51.59 94 PRO A N 1
ATOM 742 C CA . PRO A 1 94 ? -5.904 15.320 -4.351 1.00 51.59 94 PRO A CA 1
ATOM 743 C C . PRO A 1 94 ? -5.018 16.573 -4.180 1.00 51.59 94 PRO A C 1
ATOM 745 O O . PRO A 1 94 ? -4.575 17.137 -5.174 1.00 51.59 94 PRO A O 1
ATOM 748 N N . ALA A 1 95 ? -4.696 16.994 -2.951 1.00 44.12 95 ALA A N 1
ATOM 749 C CA . ALA A 1 95 ? -3.924 18.218 -2.697 1.00 44.12 95 ALA A CA 1
ATOM 750 C C . ALA A 1 95 ? -2.396 18.090 -2.897 1.00 44.12 95 ALA A C 1
ATOM 752 O O . ALA A 1 95 ? -1.724 19.108 -2.998 1.00 44.12 95 ALA A O 1
ATOM 753 N N . ALA A 1 96 ? -1.841 16.872 -2.973 1.00 47.00 96 ALA A N 1
ATOM 754 C CA . ALA A 1 96 ? -0.403 16.648 -3.198 1.00 47.00 96 ALA A CA 1
ATOM 755 C C . ALA A 1 96 ? -0.044 16.398 -4.680 1.00 47.00 96 ALA A C 1
ATOM 757 O O . ALA A 1 96 ? 1.105 16.125 -5.005 1.00 47.00 96 ALA A O 1
ATOM 758 N N . CYS A 1 97 ? -1.025 16.462 -5.588 1.00 48.53 97 CYS A N 1
ATOM 759 C CA . CYS A 1 97 ? -0.853 16.135 -7.008 1.00 48.53 97 CYS A CA 1
ATOM 760 C C . CYS A 1 97 ? -0.493 17.335 -7.904 1.00 48.53 97 CYS A C 1
ATOM 762 O O . CYS A 1 97 ? -0.529 17.197 -9.125 1.00 48.53 97 CYS A O 1
ATOM 764 N N . SER A 1 98 ? -0.196 18.518 -7.363 1.00 53.00 98 SER A N 1
ATOM 765 C CA . SER A 1 98 ? -0.390 19.755 -8.130 1.00 53.00 98 SER A CA 1
ATOM 766 C C . SER A 1 98 ? 0.669 20.147 -9.165 1.0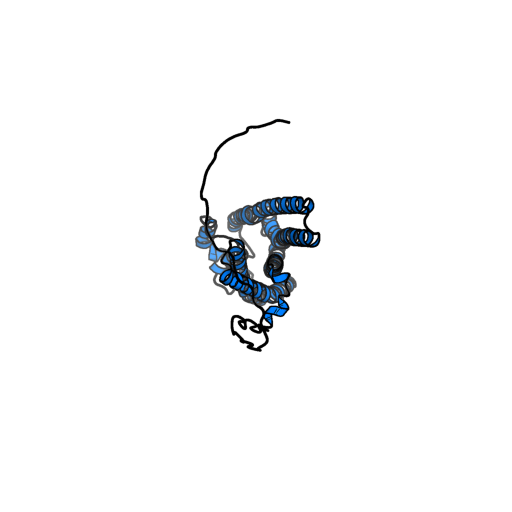0 53.00 98 SER A C 1
ATOM 768 O O . SER A 1 98 ? 0.371 21.081 -9.897 1.00 53.00 98 SER A O 1
ATOM 770 N N . SER A 1 99 ? 1.805 19.456 -9.351 1.00 54.28 99 SER A N 1
ATOM 771 C CA . SER A 1 99 ? 2.683 19.807 -10.495 1.00 54.28 99 SER A CA 1
ATOM 772 C C . SER A 1 99 ? 3.362 18.645 -11.236 1.00 54.28 99 SER A C 1
ATOM 774 O O . SER A 1 99 ? 3.225 18.596 -12.457 1.00 54.28 99 SER A O 1
ATOM 776 N N . PRO A 1 100 ? 4.050 17.675 -10.601 1.00 51.81 100 PRO A N 1
ATOM 777 C CA . PRO A 1 100 ? 4.870 16.731 -11.375 1.00 51.81 100 PRO A CA 1
ATOM 778 C C . PRO A 1 100 ? 4.066 15.580 -12.003 1.00 51.81 100 PRO A C 1
ATOM 780 O O . PRO A 1 100 ? 4.289 15.215 -13.155 1.00 51.81 100 PRO A O 1
ATOM 783 N N . CYS A 1 101 ? 3.097 15.013 -11.273 1.00 50.59 101 CYS A N 1
ATOM 784 C CA . CYS A 1 101 ? 2.346 13.831 -11.720 1.00 50.59 101 CYS A CA 1
ATOM 785 C C . CYS A 1 101 ? 1.362 14.129 -12.860 1.00 50.59 101 CYS A C 1
ATOM 787 O O . CYS A 1 101 ? 1.211 13.311 -13.763 1.00 50.59 101 CYS A O 1
ATOM 789 N N . VAL A 1 102 ? 0.699 15.291 -12.833 1.00 51.00 102 VAL A N 1
ATOM 790 C CA . VAL A 1 102 ? -0.249 15.688 -13.888 1.00 51.00 102 VAL A CA 1
ATOM 791 C C . VAL A 1 102 ? 0.495 16.026 -15.182 1.00 51.00 102 VAL A C 1
ATOM 793 O O . VAL A 1 102 ? 0.065 15.591 -16.245 1.00 51.00 102 VAL A O 1
ATOM 796 N N . ALA A 1 103 ? 1.649 16.699 -15.095 1.00 50.06 103 ALA A N 1
ATOM 797 C CA . ALA A 1 103 ? 2.505 16.970 -16.251 1.00 50.06 103 ALA A CA 1
ATOM 798 C C . ALA A 1 103 ? 3.053 15.675 -16.886 1.00 50.06 103 ALA A C 1
ATOM 800 O O . ALA A 1 103 ? 3.032 15.523 -18.105 1.00 50.06 103 ALA A O 1
ATOM 801 N N . LEU A 1 104 ? 3.444 14.687 -16.069 1.00 52.75 104 LEU A N 1
ATOM 802 C CA . LEU A 1 104 ? 3.929 13.388 -16.553 1.00 52.75 104 LEU A CA 1
ATOM 803 C C . LEU A 1 104 ? 2.847 12.576 -17.294 1.00 52.75 104 LEU A C 1
ATOM 805 O O . LEU A 1 104 ? 3.139 11.890 -18.275 1.00 52.75 104 LEU A O 1
ATOM 809 N N . VAL A 1 105 ? 1.598 12.639 -16.819 1.00 53.94 105 VAL A N 1
ATOM 810 C CA . VAL A 1 105 ? 0.451 11.958 -17.445 1.00 53.94 105 VAL A CA 1
ATOM 811 C C . VAL A 1 105 ? -0.012 12.692 -18.707 1.00 53.94 105 VAL A C 1
ATOM 813 O O . VAL A 1 105 ? -0.413 12.034 -19.666 1.00 53.94 105 VAL A O 1
ATOM 816 N N . ALA A 1 106 ? 0.077 14.025 -18.731 1.00 49.81 106 ALA A N 1
ATOM 817 C CA . ALA A 1 106 ? -0.335 14.847 -19.866 1.00 49.81 106 ALA A CA 1
ATOM 818 C C . ALA A 1 106 ? 0.612 14.737 -21.076 1.00 49.81 106 ALA A C 1
ATOM 820 O O . ALA A 1 106 ? 0.133 14.773 -22.205 1.00 49.81 106 ALA A O 1
ATOM 821 N N . GLU A 1 107 ? 1.921 14.545 -20.864 1.00 50.22 107 GLU A N 1
ATOM 822 C CA . GLU A 1 107 ? 2.902 14.520 -21.966 1.00 50.22 107 GLU A CA 1
ATOM 823 C C . GLU A 1 107 ? 3.452 13.120 -22.316 1.00 50.22 107 GLU A C 1
ATOM 825 O O . GLU A 1 107 ? 4.015 12.932 -23.393 1.00 50.22 107 GLU A O 1
ATOM 830 N N . GLY A 1 108 ? 3.291 12.107 -21.447 1.00 55.09 108 GLY A N 1
ATOM 831 C CA . GLY A 1 108 ? 4.067 10.856 -21.536 1.00 55.09 108 GLY A CA 1
ATOM 832 C C . GLY A 1 108 ? 3.304 9.539 -21.724 1.00 55.09 108 GLY A C 1
ATOM 833 O O . GLY A 1 108 ? 3.951 8.503 -21.861 1.00 55.09 108 GLY A O 1
ATOM 834 N N . GLY A 1 109 ? 1.966 9.531 -21.731 1.00 54.59 109 GLY A N 1
ATOM 835 C CA . GLY A 1 109 ? 1.138 8.307 -21.741 1.00 54.59 109 GLY A CA 1
ATOM 836 C C . GLY A 1 109 ? 1.529 7.198 -22.747 1.00 54.59 109 GLY A C 1
ATOM 837 O O . GLY A 1 109 ? 1.605 6.040 -22.333 1.00 54.59 109 GLY A O 1
ATOM 838 N N . PRO A 1 110 ? 1.829 7.504 -24.027 1.00 56.03 110 PRO A N 1
ATOM 839 C CA . PRO A 1 110 ? 2.240 6.501 -25.014 1.00 56.03 110 PRO A CA 1
ATOM 840 C C . PRO A 1 110 ? 3.634 5.913 -24.758 1.00 56.03 110 PRO A C 1
ATOM 842 O O . PRO A 1 110 ? 3.902 4.784 -25.152 1.00 56.03 110 PRO A O 1
ATOM 845 N N . ASN A 1 111 ? 4.517 6.648 -24.076 1.00 64.25 111 ASN A N 1
ATOM 846 C CA . ASN A 1 111 ? 5.925 6.275 -23.940 1.00 64.25 111 ASN A CA 1
ATOM 847 C C . ASN A 1 111 ? 6.150 5.165 -22.896 1.00 64.25 111 ASN A C 1
ATOM 849 O O . ASN A 1 111 ? 7.222 4.572 -22.856 1.00 64.25 111 ASN A O 1
ATOM 853 N N . PHE A 1 112 ? 5.170 4.876 -22.033 1.00 70.00 112 PHE A N 1
ATOM 854 C CA . PHE A 1 112 ? 5.302 3.886 -20.951 1.00 70.00 112 PHE A CA 1
ATOM 855 C C . PHE A 1 112 ? 4.893 2.456 -21.340 1.00 70.00 112 PHE A C 1
ATOM 857 O O . PHE A 1 112 ? 5.006 1.546 -20.515 1.00 70.00 112 PHE A O 1
ATOM 864 N N . VAL A 1 113 ? 4.427 2.255 -22.575 1.00 75.50 113 VAL A N 1
ATOM 865 C CA . VAL A 1 113 ? 4.164 0.933 -23.153 1.00 75.50 113 VAL A CA 1
ATOM 866 C C . VAL A 1 113 ? 5.325 0.583 -24.081 1.00 75.50 113 VAL A C 1
ATOM 868 O O . VAL A 1 113 ? 5.637 1.332 -25.001 1.00 75.50 113 VAL A O 1
ATOM 871 N N . SER A 1 114 ? 5.980 -0.546 -23.824 1.00 71.19 114 SER A N 1
ATOM 872 C CA . SER A 1 114 ? 7.116 -1.044 -24.599 1.00 71.19 114 SER A CA 1
ATOM 873 C C . SER A 1 114 ? 6.697 -2.277 -25.400 1.00 71.19 114 SER A C 1
ATOM 875 O O . SER A 1 114 ? 5.950 -3.119 -24.905 1.00 71.19 114 SER A O 1
ATOM 877 N N . ILE A 1 115 ? 7.164 -2.385 -26.645 1.00 75.75 115 ILE A N 1
ATOM 878 C CA . ILE A 1 115 ? 6.925 -3.550 -27.505 1.00 75.75 115 ILE A CA 1
ATOM 879 C C . ILE A 1 115 ? 8.058 -4.549 -27.270 1.00 75.75 115 ILE A C 1
ATOM 881 O O . ILE A 1 115 ? 9.230 -4.206 -27.434 1.00 75.75 115 ILE A O 1
ATOM 885 N N . LYS A 1 116 ? 7.719 -5.788 -26.911 1.00 72.38 116 LYS A N 1
ATOM 886 C CA . LYS A 1 116 ? 8.683 -6.873 -26.714 1.00 72.38 116 LYS A CA 1
ATOM 887 C C . LYS A 1 116 ? 8.277 -8.071 -27.569 1.00 72.38 116 LYS A C 1
ATOM 889 O O . LYS A 1 116 ? 7.506 -8.924 -27.146 1.00 72.38 116 LYS A O 1
ATOM 894 N N . GLY A 1 117 ? 8.804 -8.130 -28.791 1.00 77.75 117 GLY A N 1
ATOM 895 C CA . GLY A 1 117 ? 8.321 -9.082 -29.797 1.00 77.75 117 GLY A CA 1
ATOM 896 C C . GLY A 1 117 ? 6.906 -8.711 -30.253 1.00 77.75 117 GLY A C 1
ATOM 897 O O . GLY A 1 117 ? 6.667 -7.550 -30.570 1.00 77.75 117 GLY A O 1
ATOM 898 N N . ASP A 1 118 ? 5.979 -9.673 -30.238 1.00 75.19 118 ASP A N 1
ATOM 899 C CA . ASP A 1 118 ? 4.576 -9.477 -30.647 1.00 75.19 118 ASP A CA 1
ATOM 900 C C . ASP A 1 118 ? 3.653 -9.001 -29.505 1.00 75.19 118 ASP A C 1
ATOM 902 O O . ASP A 1 118 ? 2.448 -8.834 -29.709 1.00 75.19 118 ASP A O 1
ATOM 906 N N . THR A 1 119 ? 4.182 -8.795 -28.291 1.00 76.62 119 THR A N 1
ATOM 907 C CA . THR A 1 119 ? 3.393 -8.396 -27.115 1.00 76.62 119 THR A CA 1
ATOM 908 C C . THR A 1 119 ? 3.735 -6.993 -26.616 1.00 76.62 119 THR A C 1
ATOM 910 O O . THR A 1 119 ? 4.870 -6.513 -26.707 1.00 76.62 119 THR A O 1
ATOM 913 N N . LEU A 1 120 ? 2.716 -6.317 -26.077 1.00 78.12 120 LEU A N 1
ATOM 914 C CA . LEU A 1 120 ? 2.835 -5.007 -25.439 1.00 78.12 120 LEU A CA 1
ATOM 915 C C . LEU A 1 120 ? 3.038 -5.192 -23.930 1.00 78.12 120 LEU A C 1
ATOM 917 O O . LEU A 1 120 ? 2.148 -5.689 -23.237 1.00 78.12 120 LEU A O 1
ATOM 921 N N . GLU A 1 121 ? 4.184 -4.753 -23.410 1.00 75.62 121 GLU A N 1
ATOM 922 C CA . GLU A 1 121 ? 4.481 -4.703 -21.977 1.00 75.62 121 GLU A CA 1
ATOM 923 C C . GLU A 1 121 ? 4.303 -3.271 -21.450 1.00 75.62 121 GLU A C 1
ATOM 925 O O . GLU A 1 121 ? 4.973 -2.329 -21.876 1.00 75.62 121 GLU A O 1
ATOM 930 N N . CYS A 1 122 ? 3.420 -3.091 -20.469 1.00 78.25 122 CYS A N 1
ATOM 931 C CA . CYS A 1 122 ? 3.271 -1.819 -19.768 1.00 78.25 122 CYS A CA 1
ATOM 932 C C . CYS A 1 122 ? 4.273 -1.713 -18.610 1.00 78.25 122 CYS A C 1
ATOM 934 O O . CYS A 1 122 ? 4.333 -2.591 -17.750 1.00 78.25 122 CYS A O 1
ATOM 936 N N . TYR A 1 123 ? 5.010 -0.598 -18.539 1.00 76.31 123 TYR A N 1
ATOM 937 C CA . TYR A 1 123 ? 5.812 -0.220 -17.368 1.00 76.31 123 TYR A CA 1
ATOM 938 C C . TYR A 1 123 ? 6.952 -1.207 -17.010 1.00 76.31 123 TYR A C 1
ATOM 940 O O . TYR A 1 123 ? 7.393 -1.271 -15.858 1.00 76.31 123 TYR A O 1
ATOM 948 N N . GLY A 1 124 ? 7.432 -1.979 -17.991 1.00 73.62 124 GLY A N 1
ATOM 949 C CA . GLY A 1 124 ? 8.524 -2.950 -17.833 1.00 73.62 124 GLY A CA 1
ATOM 950 C C . GLY A 1 124 ? 9.904 -2.362 -18.135 1.00 73.62 124 GLY A C 1
ATOM 951 O O . GLY A 1 124 ? 10.804 -2.409 -17.289 1.00 73.62 124 GLY A O 1
ATOM 952 N N . ASN A 1 125 ? 10.042 -1.759 -19.319 1.00 80.00 125 ASN A N 1
ATOM 953 C CA . ASN A 1 125 ? 11.286 -1.181 -19.827 1.00 80.00 125 ASN A CA 1
ATOM 954 C C . ASN A 1 125 ? 11.156 0.333 -19.999 1.00 80.00 125 ASN A C 1
ATOM 956 O O . ASN A 1 125 ? 10.109 0.829 -20.410 1.00 80.00 125 ASN A O 1
ATOM 960 N N . PHE A 1 126 ? 12.229 1.050 -19.670 1.00 80.62 126 PHE A N 1
ATOM 961 C CA . PHE A 1 126 ? 12.286 2.508 -19.708 1.00 80.62 126 PHE A CA 1
ATOM 962 C C . PHE A 1 126 ? 13.594 2.944 -20.367 1.00 80.62 126 PHE A C 1
ATOM 964 O O . PHE A 1 126 ? 14.644 2.384 -20.054 1.00 80.62 126 PHE A O 1
ATOM 971 N N . ASN A 1 127 ? 13.532 3.960 -21.224 1.00 81.56 127 ASN A N 1
ATOM 972 C CA . ASN A 1 127 ? 14.712 4.644 -21.751 1.00 81.56 127 ASN A CA 1
ATOM 973 C C . ASN A 1 127 ? 15.332 5.563 -20.685 1.00 81.56 127 ASN A C 1
ATOM 975 O O . ASN A 1 127 ? 14.655 5.975 -19.737 1.00 81.56 127 ASN A O 1
ATOM 979 N N . ASP A 1 128 ? 16.590 5.962 -20.880 1.00 83.25 128 ASP A N 1
ATOM 980 C CA . ASP A 1 128 ? 17.327 6.817 -19.936 1.00 83.25 128 ASP A CA 1
ATOM 981 C C . ASP A 1 128 ? 16.609 8.142 -19.642 1.00 83.25 128 ASP A C 1
ATOM 983 O O . ASP A 1 128 ? 16.543 8.586 -18.496 1.00 83.25 128 ASP A O 1
ATOM 987 N N . THR A 1 129 ? 15.980 8.742 -20.657 1.00 78.62 129 THR A N 1
ATOM 988 C CA . THR A 1 129 ? 15.191 9.976 -20.514 1.00 78.62 129 THR A CA 1
ATOM 989 C C . THR A 1 129 ? 13.963 9.785 -19.628 1.00 78.62 129 THR A C 1
ATOM 991 O O . THR A 1 129 ? 13.622 10.657 -18.833 1.00 78.62 129 THR A O 1
ATOM 994 N N . GLN A 1 130 ? 13.310 8.626 -19.717 1.00 78.44 130 GLN A N 1
ATOM 995 C CA . GLN A 1 130 ? 12.156 8.301 -18.883 1.00 78.44 130 GLN A CA 1
ATOM 996 C C . GLN A 1 130 ? 12.596 8.037 -17.449 1.00 78.44 130 GLN A C 1
ATOM 998 O O . GLN A 1 130 ? 11.955 8.493 -16.503 1.00 78.44 130 GLN A O 1
ATOM 1003 N N . LEU A 1 131 ? 13.708 7.322 -17.288 1.00 82.81 131 LEU A N 1
ATOM 1004 C CA . LEU A 1 131 ? 14.262 6.967 -15.994 1.00 82.81 131 LEU A CA 1
ATOM 1005 C C . LEU A 1 131 ? 14.752 8.201 -15.222 1.00 82.81 131 LEU A C 1
ATOM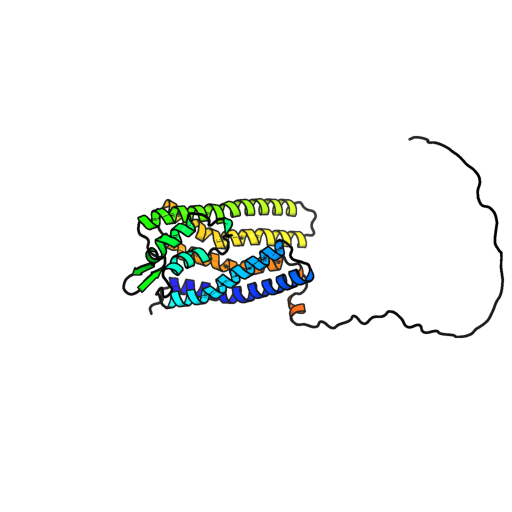 1007 O O . LEU A 1 131 ? 14.530 8.282 -14.012 1.00 82.81 131 LEU A O 1
ATOM 1011 N N . ALA A 1 132 ? 15.312 9.190 -15.926 1.00 81.12 132 ALA A N 1
ATOM 1012 C CA . ALA A 1 132 ? 15.725 10.476 -15.365 1.00 81.12 132 ALA A CA 1
ATOM 1013 C C . ALA A 1 132 ? 14.575 11.233 -14.677 1.00 81.12 132 ALA A C 1
ATOM 1015 O O . ALA A 1 132 ? 14.803 11.912 -13.680 1.00 81.12 132 ALA A O 1
ATOM 1016 N N . VAL A 1 133 ? 13.338 11.079 -15.158 1.00 79.50 133 VAL A N 1
ATOM 1017 C CA . VAL A 1 133 ? 12.149 11.699 -14.547 1.00 79.50 133 VAL A CA 1
ATOM 1018 C C . VAL A 1 133 ? 11.508 10.785 -13.497 1.00 79.50 133 VAL A C 1
ATOM 1020 O O . VAL A 1 133 ? 11.067 11.225 -12.435 1.00 79.50 133 VAL A O 1
ATOM 1023 N N . LEU A 1 134 ? 11.464 9.484 -13.773 1.00 80.12 134 LEU A N 1
ATOM 1024 C CA . LEU A 1 134 ? 10.706 8.518 -12.984 1.00 80.12 134 LEU A CA 1
ATOM 1025 C C . LEU A 1 134 ? 11.427 8.065 -11.705 1.00 80.12 134 LEU A C 1
ATOM 1027 O O . LEU A 1 134 ? 10.752 7.742 -10.726 1.00 80.12 134 LEU A O 1
ATOM 1031 N N . LEU A 1 135 ? 12.764 8.065 -11.656 1.00 85.19 135 LEU A N 1
ATOM 1032 C CA . LEU A 1 135 ? 13.497 7.742 -10.425 1.00 85.19 135 LEU A CA 1
ATOM 1033 C C . LEU A 1 135 ? 13.349 8.813 -9.332 1.00 85.19 135 LEU A C 1
ATOM 1035 O O . LEU A 1 135 ? 12.991 8.424 -8.217 1.00 85.19 135 LEU A O 1
ATOM 1039 N N . PRO A 1 136 ? 13.557 10.121 -9.598 1.00 84.12 136 PRO A N 1
ATOM 1040 C CA . PRO A 1 136 ? 13.338 11.158 -8.589 1.00 84.12 136 PRO A CA 1
ATOM 1041 C C . PRO A 1 136 ? 11.897 11.172 -8.077 1.00 84.12 136 PRO A C 1
ATOM 1043 O O . PRO A 1 136 ? 11.683 11.218 -6.870 1.00 84.12 136 PRO A O 1
ATOM 1046 N N . LEU A 1 137 ? 10.915 11.020 -8.974 1.00 80.50 137 LEU A N 1
ATOM 1047 C CA . LEU A 1 137 ? 9.503 10.952 -8.595 1.00 80.50 137 LEU A CA 1
ATOM 1048 C C . LEU A 1 137 ? 9.215 9.760 -7.671 1.00 80.50 137 LEU A C 1
ATOM 1050 O O . LEU A 1 137 ? 8.552 9.897 -6.646 1.00 80.50 137 LEU A O 1
ATOM 1054 N N . ARG A 1 138 ? 9.735 8.571 -7.996 1.00 86.44 138 ARG A N 1
ATOM 1055 C CA . ARG A 1 138 ? 9.599 7.380 -7.141 1.00 86.44 138 ARG A CA 1
ATOM 1056 C C . ARG A 1 138 ? 10.249 7.576 -5.771 1.00 86.44 138 ARG A C 1
ATOM 1058 O O . ARG A 1 138 ? 9.702 7.102 -4.775 1.00 86.44 138 ARG A O 1
ATOM 1065 N N . LEU A 1 139 ? 11.400 8.245 -5.717 1.00 86.31 139 LEU A N 1
ATOM 1066 C CA . LEU A 1 139 ? 12.078 8.563 -4.464 1.00 86.31 139 LEU A CA 1
ATOM 1067 C C . LEU A 1 139 ? 11.256 9.547 -3.623 1.00 86.31 139 LEU A C 1
ATOM 1069 O O . LEU A 1 139 ? 11.056 9.299 -2.437 1.00 86.31 139 LEU A O 1
ATOM 1073 N N . GLU A 1 140 ? 10.739 10.616 -4.231 1.00 84.06 140 GLU A N 1
ATOM 1074 C CA . GLU A 1 140 ? 9.873 11.592 -3.564 1.00 84.06 140 GLU A CA 1
ATOM 1075 C C . GLU A 1 140 ? 8.647 10.904 -2.955 1.00 84.06 140 GLU A C 1
ATOM 1077 O O . GLU A 1 140 ? 8.379 11.045 -1.761 1.00 84.06 140 GLU A O 1
ATOM 1082 N N . MET A 1 141 ? 7.969 10.060 -3.737 1.00 82.44 141 MET A N 1
ATOM 1083 C CA . MET A 1 141 ? 6.821 9.283 -3.270 1.00 82.44 141 MET A CA 1
ATOM 1084 C C . MET A 1 141 ? 7.197 8.349 -2.113 1.00 82.44 141 MET A C 1
ATOM 1086 O O . MET A 1 141 ? 6.467 8.277 -1.126 1.00 82.44 141 MET A O 1
ATOM 1090 N N . ALA A 1 142 ? 8.352 7.677 -2.175 1.00 88.44 142 ALA A N 1
ATOM 1091 C CA . ALA A 1 142 ? 8.825 6.829 -1.081 1.00 88.44 142 ALA A CA 1
ATOM 1092 C C . ALA A 1 142 ? 9.127 7.637 0.195 1.00 88.44 142 ALA A C 1
ATOM 1094 O O . ALA A 1 142 ? 8.806 7.199 1.301 1.00 88.44 142 ALA A O 1
ATOM 1095 N N . ILE A 1 143 ? 9.702 8.834 0.076 1.00 87.00 143 ILE A N 1
ATOM 1096 C CA . ILE A 1 143 ? 9.988 9.693 1.231 1.00 87.00 143 ILE A CA 1
ATOM 1097 C C . ILE A 1 143 ? 8.681 10.206 1.849 1.00 87.00 143 ILE A C 1
ATOM 1099 O O . ILE A 1 143 ? 8.448 10.024 3.047 1.00 87.00 143 ILE A O 1
ATOM 1103 N N . VAL A 1 144 ? 7.814 10.807 1.032 1.00 85.56 144 VAL A N 1
ATOM 1104 C CA . VAL A 1 144 ? 6.603 11.502 1.487 1.00 85.56 144 VAL A CA 1
ATOM 1105 C C . VAL A 1 144 ? 5.519 10.530 1.945 1.00 85.56 144 VAL A C 1
ATOM 1107 O O . VAL A 1 144 ? 4.880 10.765 2.970 1.00 85.56 144 VAL A O 1
ATOM 1110 N N . LEU A 1 145 ? 5.307 9.429 1.221 1.00 83.38 145 LEU A N 1
ATOM 1111 C CA . LEU A 1 145 ? 4.193 8.506 1.471 1.00 83.38 145 LEU A CA 1
ATOM 1112 C C . LEU A 1 145 ? 4.582 7.267 2.276 1.00 83.38 145 LEU A C 1
ATOM 1114 O O . LEU A 1 145 ? 3.692 6.537 2.719 1.00 83.38 145 LEU A O 1
ATOM 1118 N N . PHE A 1 146 ? 5.877 7.021 2.492 1.00 89.62 146 PHE A N 1
ATOM 1119 C CA . PHE A 1 146 ? 6.330 5.877 3.279 1.00 89.62 146 PHE A CA 1
ATOM 1120 C C . PHE A 1 146 ? 7.270 6.256 4.425 1.00 89.62 146 PHE A C 1
ATOM 1122 O O . PHE A 1 146 ? 6.918 5.985 5.570 1.00 89.62 146 PHE A O 1
ATOM 1129 N N . ILE A 1 147 ? 8.409 6.910 4.180 1.00 91.38 147 ILE A N 1
ATOM 1130 C CA . ILE A 1 147 ? 9.392 7.193 5.245 1.00 91.38 147 ILE A CA 1
ATOM 1131 C C . ILE A 1 147 ? 8.834 8.157 6.298 1.00 91.38 147 ILE A C 1
ATOM 1133 O O . ILE A 1 147 ? 8.902 7.859 7.491 1.00 91.38 147 ILE A O 1
ATOM 1137 N N . LEU A 1 148 ? 8.232 9.278 5.886 1.00 91.19 148 LEU A N 1
ATOM 1138 C CA . LEU A 1 148 ? 7.625 10.226 6.824 1.00 91.19 148 LEU A CA 1
ATOM 1139 C C . LEU A 1 148 ? 6.488 9.574 7.643 1.00 91.19 148 LEU A C 1
ATOM 1141 O O . LEU A 1 148 ? 6.553 9.620 8.877 1.00 91.19 148 LEU A O 1
ATOM 1145 N N . PRO A 1 149 ? 5.495 8.890 7.031 1.00 91.12 149 PRO A N 1
ATOM 1146 C CA . PRO A 1 149 ? 4.495 8.141 7.786 1.00 91.12 149 PRO A CA 1
ATOM 1147 C C . PRO A 1 149 ? 5.086 7.046 8.675 1.00 91.12 149 PRO A C 1
ATOM 1149 O O . PRO A 1 149 ? 4.598 6.862 9.788 1.00 91.12 149 PRO A O 1
ATOM 1152 N N . LEU A 1 150 ? 6.141 6.342 8.250 1.00 92.81 150 LEU A N 1
ATOM 1153 C CA . LEU A 1 150 ? 6.801 5.319 9.063 1.00 92.81 150 LEU A CA 1
ATOM 1154 C C . LEU A 1 150 ? 7.387 5.925 10.338 1.00 92.81 150 LEU A C 1
ATOM 1156 O O . LEU A 1 150 ? 7.171 5.386 11.420 1.00 92.81 150 LEU A O 1
ATOM 1160 N N . ILE A 1 151 ? 8.092 7.053 10.233 1.00 95.38 151 ILE A N 1
ATOM 1161 C CA . ILE A 1 151 ? 8.689 7.740 11.386 1.00 95.38 151 ILE A CA 1
ATOM 1162 C C . ILE A 1 151 ? 7.594 8.174 12.364 1.00 95.38 151 ILE A C 1
ATOM 1164 O O . ILE A 1 151 ? 7.670 7.867 13.556 1.00 95.38 151 ILE A O 1
ATOM 1168 N N . VAL A 1 152 ? 6.545 8.832 11.859 1.00 95.19 152 VAL A N 1
ATOM 1169 C CA . VAL A 1 152 ? 5.429 9.313 12.686 1.00 95.19 152 VAL A CA 1
ATOM 1170 C C . VAL A 1 152 ? 4.705 8.144 13.356 1.00 95.19 152 VAL A C 1
ATOM 1172 O O . VAL A 1 152 ? 4.526 8.142 14.573 1.00 95.19 152 VAL A O 1
ATOM 1175 N N . THR A 1 153 ? 4.324 7.118 12.592 1.00 92.00 153 THR A N 1
ATOM 1176 C CA . THR A 1 153 ? 3.603 5.949 13.123 1.00 92.00 153 THR A CA 1
ATOM 1177 C C . THR A 1 153 ? 4.446 5.162 14.119 1.00 92.00 153 THR A C 1
ATOM 1179 O O . THR A 1 153 ? 3.917 4.740 15.149 1.00 92.00 153 THR A O 1
ATOM 1182 N N . SER A 1 154 ? 5.750 5.022 13.880 1.00 95.19 154 SER A N 1
ATOM 1183 C CA . SER A 1 154 ? 6.680 4.368 14.805 1.00 95.19 154 SER A CA 1
ATOM 1184 C C . SER A 1 154 ? 6.792 5.151 16.108 1.00 95.19 154 SER A C 1
ATOM 1186 O O . SER A 1 154 ? 6.601 4.579 17.179 1.00 95.19 154 SER A O 1
ATOM 1188 N N . PHE A 1 155 ? 7.004 6.469 16.039 1.00 96.69 155 PHE A N 1
ATOM 1189 C CA . PHE A 1 155 ? 7.060 7.330 17.220 1.00 96.69 155 PHE A CA 1
ATOM 1190 C C . PHE A 1 155 ? 5.762 7.263 18.040 1.00 96.69 155 PHE A C 1
ATOM 1192 O O . PHE A 1 155 ? 5.791 7.032 19.253 1.00 96.69 155 PHE A O 1
ATOM 1199 N N . CYS A 1 156 ? 4.609 7.396 17.379 1.00 95.38 156 CYS A N 1
ATOM 1200 C CA . CYS A 1 156 ? 3.301 7.300 18.024 1.00 95.38 156 CYS A CA 1
ATOM 1201 C C . CYS A 1 156 ? 3.069 5.921 18.657 1.00 95.38 156 CYS A C 1
ATOM 1203 O O . CYS A 1 156 ? 2.577 5.839 19.784 1.00 95.38 156 CYS A O 1
ATOM 1205 N N . THR A 1 157 ? 3.455 4.847 17.966 1.00 93.56 157 THR A N 1
ATOM 1206 C CA . THR A 1 157 ? 3.325 3.472 18.461 1.00 93.56 157 THR A CA 1
ATOM 1207 C C . THR A 1 157 ? 4.212 3.254 19.679 1.00 93.56 157 THR A C 1
ATOM 1209 O O . THR A 1 157 ? 3.709 2.827 20.712 1.00 93.56 157 THR A O 1
ATOM 1212 N N . LEU A 1 158 ? 5.492 3.628 19.624 1.00 94.81 158 LEU A N 1
ATOM 1213 C CA . LEU A 1 158 ? 6.428 3.506 20.748 1.00 94.81 158 LEU A CA 1
ATOM 1214 C C . LEU A 1 158 ? 5.948 4.275 21.981 1.00 94.81 158 LEU A C 1
ATOM 1216 O O . LEU A 1 158 ? 5.969 3.750 23.099 1.00 94.81 158 LEU A O 1
ATOM 1220 N N . ARG A 1 159 ? 5.448 5.500 21.786 1.00 96.25 159 ARG A N 1
ATOM 1221 C CA . ARG A 1 159 ? 4.856 6.284 22.873 1.00 96.25 159 ARG A CA 1
ATOM 1222 C C . ARG A 1 159 ? 3.609 5.604 23.438 1.00 96.25 159 ARG A C 1
ATOM 1224 O O . ARG A 1 159 ? 3.482 5.504 24.656 1.00 96.25 159 ARG A O 1
ATOM 1231 N N . CYS A 1 160 ? 2.721 5.093 22.583 1.00 94.44 160 CYS A N 1
ATOM 1232 C CA . CYS A 1 160 ? 1.534 4.345 23.002 1.00 94.44 160 CYS A CA 1
ATOM 1233 C C . CYS A 1 160 ? 1.911 3.101 23.820 1.00 94.44 160 CYS A C 1
ATOM 1235 O O . CYS A 1 160 ? 1.405 2.927 24.927 1.00 94.44 160 CYS A O 1
ATOM 1237 N N . VAL A 1 161 ? 2.851 2.289 23.329 1.00 94.69 161 VAL A N 1
ATOM 1238 C CA . VAL A 1 161 ? 3.356 1.101 24.030 1.00 94.69 161 VAL A CA 1
ATOM 1239 C C . VAL A 1 161 ? 3.920 1.480 25.394 1.00 94.69 161 VAL A C 1
ATOM 1241 O O . VAL A 1 161 ? 3.541 0.876 26.392 1.00 94.69 161 VAL A O 1
ATOM 1244 N N . THR A 1 162 ? 4.752 2.519 25.464 1.00 95.44 162 THR A N 1
ATOM 1245 C CA . THR A 1 162 ? 5.378 2.963 26.719 1.00 95.44 162 THR A CA 1
ATOM 1246 C C . THR A 1 162 ? 4.337 3.418 27.746 1.00 95.44 162 THR A C 1
ATOM 1248 O O . THR A 1 162 ? 4.410 3.045 28.919 1.00 95.44 162 THR A O 1
ATOM 1251 N N . LEU A 1 163 ? 3.331 4.186 27.312 1.00 95.50 163 LEU A N 1
ATOM 1252 C CA . LEU A 1 163 ? 2.238 4.652 28.171 1.00 95.50 163 LEU A CA 1
ATOM 1253 C C . LEU A 1 163 ? 1.350 3.495 28.646 1.00 95.50 163 LEU A C 1
ATOM 1255 O O . LEU A 1 163 ? 1.043 3.398 29.833 1.00 95.50 163 LEU A O 1
ATOM 1259 N N . VAL A 1 164 ? 0.961 2.589 27.747 1.00 94.88 164 VAL A N 1
ATOM 1260 C CA . VAL A 1 164 ? 0.112 1.432 28.074 1.00 94.88 164 VAL A CA 1
ATOM 1261 C C . VAL A 1 164 ? 0.846 0.454 28.986 1.00 94.88 164 VAL A C 1
ATOM 1263 O O . VAL A 1 164 ? 0.244 -0.066 29.929 1.00 94.88 164 VAL A O 1
ATOM 1266 N N . TRP A 1 165 ? 2.142 0.238 28.762 1.00 92.62 165 TRP A N 1
ATOM 1267 C CA . TRP A 1 165 ? 2.976 -0.617 29.602 1.00 92.62 165 TRP A CA 1
ATOM 1268 C C . TRP A 1 165 ? 2.977 -0.135 31.056 1.00 92.62 165 TRP A C 1
ATOM 1270 O O . TRP A 1 165 ? 2.680 -0.919 31.962 1.00 92.62 165 TRP A O 1
ATOM 1280 N N . ARG A 1 166 ? 3.203 1.172 31.260 1.00 94.25 166 ARG A N 1
ATOM 1281 C CA . ARG A 1 166 ? 3.235 1.830 32.580 1.00 94.25 166 ARG A CA 1
ATOM 1282 C C . ARG A 1 166 ? 1.855 2.056 33.208 1.00 94.25 166 ARG A C 1
ATOM 1284 O O . ARG A 1 166 ? 1.766 2.268 34.410 1.00 94.25 166 ARG A O 1
ATOM 1291 N N . SER A 1 167 ? 0.782 2.027 32.420 1.00 94.50 167 SER A N 1
ATOM 1292 C CA . SER A 1 167 ? -0.579 2.259 32.920 1.00 94.50 167 SER A CA 1
ATOM 1293 C C . SER A 1 167 ? -1.053 1.169 33.889 1.00 94.50 167 SER A C 1
ATOM 1295 O O . SER A 1 167 ? -0.592 0.030 33.831 1.00 94.50 167 SER A O 1
ATOM 1297 N N . ASN A 1 168 ? -2.061 1.468 34.710 1.00 93.31 168 ASN A N 1
ATOM 1298 C CA . ASN A 1 168 ? -2.711 0.474 35.574 1.00 93.31 168 ASN A CA 1
ATOM 1299 C C . ASN A 1 168 ? -3.910 -0.226 34.893 1.00 93.31 168 ASN A C 1
ATOM 1301 O O . ASN A 1 168 ? -4.900 -0.588 35.525 1.00 93.31 168 ASN A O 1
ATOM 1305 N N . LEU A 1 169 ? -3.864 -0.367 33.563 1.00 91.69 169 LEU A N 1
ATOM 1306 C CA . LEU A 1 169 ? -4.914 -1.036 32.797 1.00 91.69 169 LEU A CA 1
ATOM 1307 C C . LEU A 1 169 ? -4.975 -2.535 33.119 1.00 91.69 169 LEU A C 1
ATOM 1309 O O . LEU A 1 169 ? -3.950 -3.202 33.274 1.00 91.69 169 LEU A O 1
ATOM 1313 N N . ARG A 1 170 ? -6.192 -3.092 33.109 1.00 91.38 170 ARG A N 1
ATOM 1314 C CA . ARG A 1 170 ? -6.413 -4.538 33.247 1.00 91.38 170 ARG A CA 1
ATOM 1315 C C . ARG A 1 170 ? -5.617 -5.290 32.160 1.00 91.38 170 ARG A C 1
ATOM 1317 O O . ARG A 1 170 ? -5.632 -4.835 31.011 1.00 91.38 170 ARG A O 1
ATOM 1324 N N . PRO A 1 171 ? -4.985 -6.445 32.454 1.00 90.12 171 PRO A N 1
ATOM 1325 C CA . PRO A 1 171 ? -4.094 -7.133 31.508 1.00 90.12 171 PRO A CA 1
ATOM 1326 C C . PRO A 1 171 ? -4.700 -7.377 30.116 1.00 90.12 171 PRO A C 1
ATOM 1328 O O . PRO A 1 171 ? -4.044 -7.161 29.099 1.00 90.12 171 PRO A O 1
ATOM 1331 N N . MET A 1 172 ? -5.989 -7.730 30.056 1.00 85.50 172 MET A N 1
ATOM 1332 C CA . MET A 1 172 ? -6.722 -7.911 28.794 1.00 85.50 172 MET A CA 1
ATOM 1333 C C . MET A 1 172 ? -6.833 -6.619 27.968 1.00 85.50 172 MET A C 1
ATOM 1335 O O . MET A 1 172 ? -6.714 -6.652 26.744 1.00 85.50 172 MET A O 1
ATOM 1339 N N . GLY A 1 173 ? -7.035 -5.474 28.626 1.00 86.50 173 GLY A N 1
ATOM 1340 C CA . GLY A 1 173 ? -7.076 -4.164 27.975 1.00 86.50 173 GLY A CA 1
ATOM 1341 C C . GLY A 1 173 ? -5.707 -3.758 27.432 1.00 86.50 173 GLY A C 1
ATOM 1342 O O . GLY A 1 173 ? -5.618 -3.345 26.277 1.00 86.50 173 GLY A O 1
ATOM 1343 N N . LYS A 1 174 ? -4.638 -3.964 28.220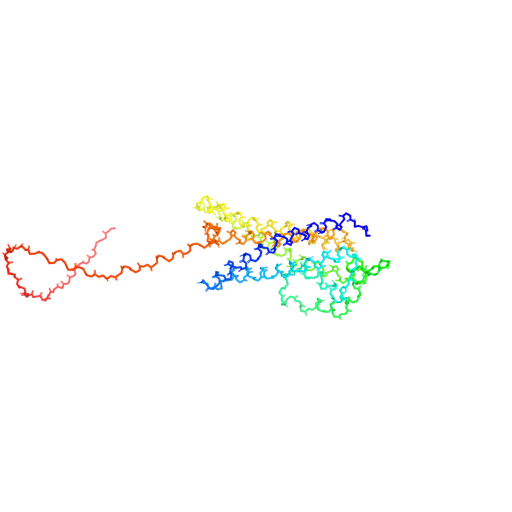 1.00 91.19 174 LYS A N 1
ATOM 1344 C CA . LYS A 1 174 ? -3.251 -3.730 27.779 1.00 91.19 174 LYS A CA 1
ATOM 1345 C C . LYS A 1 174 ? -2.919 -4.539 26.531 1.00 91.19 174 LYS A C 1
ATOM 1347 O O . LYS A 1 174 ? -2.486 -3.967 25.536 1.00 91.19 174 LYS A O 1
ATOM 1352 N N . ARG A 1 175 ? -3.183 -5.853 26.567 1.00 89.00 175 ARG A N 1
ATOM 1353 C CA . ARG A 1 175 ? -2.931 -6.754 25.435 1.00 89.00 175 ARG A CA 1
ATOM 1354 C C . ARG A 1 175 ? -3.672 -6.291 24.186 1.00 89.00 175 ARG A C 1
ATOM 1356 O O . ARG A 1 175 ? -3.058 -6.209 23.135 1.00 89.00 175 ARG A O 1
ATOM 1363 N N . ARG A 1 176 ? -4.953 -5.921 24.297 1.00 88.06 176 ARG A N 1
ATOM 1364 C CA . ARG A 1 176 ? -5.739 -5.438 23.151 1.00 88.06 176 ARG A CA 1
ATOM 1365 C C . ARG A 1 176 ? -5.130 -4.189 22.512 1.00 88.06 176 ARG A C 1
ATOM 1367 O O . ARG A 1 176 ? -4.962 -4.166 21.298 1.00 88.06 176 ARG A O 1
ATOM 1374 N N . VAL A 1 177 ? -4.815 -3.165 23.308 1.00 90.06 177 VAL A N 1
ATOM 1375 C CA . VAL A 1 177 ? -4.249 -1.910 22.782 1.00 90.06 177 VAL A CA 1
ATOM 1376 C C . VAL A 1 177 ? -2.874 -2.155 22.162 1.00 90.06 177 VAL A C 1
ATOM 1378 O O . VAL A 1 177 ? -2.613 -1.684 21.059 1.00 90.06 177 VAL A O 1
ATOM 1381 N N . LEU A 1 178 ? -2.030 -2.948 22.829 1.00 92.56 178 LEU A N 1
ATOM 1382 C CA . LEU A 1 178 ? -0.701 -3.296 22.337 1.00 92.56 178 LEU A CA 1
ATOM 1383 C C . LEU A 1 178 ? -0.767 -4.092 21.027 1.00 92.56 178 LEU A C 1
ATOM 1385 O O . LEU A 1 178 ? -0.060 -3.760 20.082 1.00 92.56 178 LEU A O 1
ATOM 1389 N N . THR A 1 179 ? -1.646 -5.096 20.943 1.00 90.69 179 THR A N 1
ATOM 1390 C CA . THR A 1 179 ? -1.860 -5.872 19.716 1.00 90.69 179 THR A CA 1
ATOM 1391 C C . THR A 1 179 ? -2.304 -4.973 18.573 1.00 90.69 179 THR A C 1
ATOM 1393 O O . THR A 1 179 ? -1.729 -5.073 17.499 1.00 90.69 179 THR A O 1
ATOM 1396 N N . VAL A 1 180 ? -3.265 -4.070 18.793 1.00 90.00 180 VAL A N 1
ATOM 1397 C CA . VAL A 1 180 ? -3.708 -3.128 17.756 1.00 90.00 180 VAL A CA 1
ATOM 1398 C C . VAL A 1 180 ? -2.541 -2.263 17.280 1.00 90.00 180 VAL A C 1
ATOM 1400 O O . VAL A 1 180 ? -2.229 -2.289 16.094 1.00 90.00 180 VAL A O 1
ATOM 1403 N N . ALA A 1 181 ? -1.854 -1.570 18.192 1.00 91.94 181 ALA A N 1
ATOM 1404 C CA . ALA A 1 181 ? -0.779 -0.644 17.839 1.00 91.94 181 ALA A CA 1
ATOM 1405 C C . ALA A 1 181 ? 0.379 -1.341 17.101 1.00 91.94 181 ALA A C 1
ATOM 1407 O O . ALA A 1 181 ? 0.815 -0.879 16.047 1.00 91.94 181 ALA A O 1
ATOM 1408 N N . LEU A 1 182 ? 0.835 -2.492 17.609 1.00 93.62 182 LEU A N 1
ATOM 1409 C CA . LEU A 1 182 ? 1.902 -3.268 16.974 1.00 93.62 182 LEU A CA 1
ATOM 1410 C C . LEU A 1 182 ? 1.457 -3.887 15.645 1.00 93.62 182 LEU A C 1
ATOM 1412 O O . LEU A 1 182 ? 2.249 -3.921 14.709 1.00 93.62 182 LEU A O 1
ATOM 1416 N N . SER A 1 183 ? 0.204 -4.346 15.532 1.00 92.00 183 SER A N 1
ATOM 1417 C CA . SER A 1 183 ? -0.311 -4.919 14.282 1.00 92.00 183 SER A CA 1
ATOM 1418 C C . SER A 1 183 ? -0.382 -3.884 13.162 1.00 92.00 183 SER A C 1
ATOM 1420 O O . SER A 1 183 ? 0.029 -4.188 12.047 1.00 92.00 183 SER A O 1
ATOM 1422 N N . THR A 1 184 ? -0.806 -2.649 13.452 1.00 89.12 184 THR A N 1
ATOM 1423 C CA . THR A 1 184 ? -0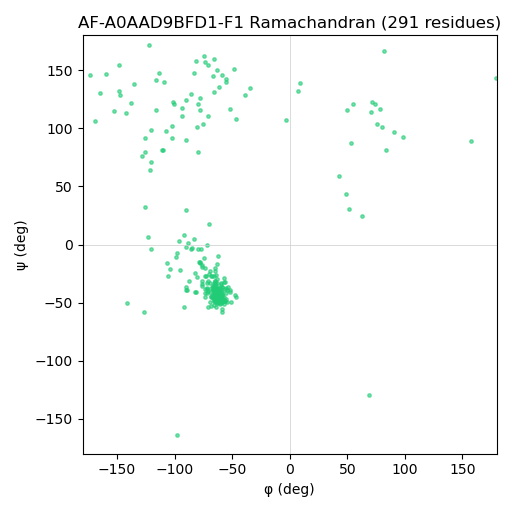.814 -1.562 12.464 1.00 89.12 184 THR A CA 1
ATOM 1424 C C . THR A 1 184 ? 0.597 -1.270 11.954 1.00 89.12 184 THR A C 1
ATOM 1426 O O . THR A 1 184 ? 0.805 -1.195 10.745 1.00 89.12 184 THR A O 1
ATOM 1429 N N . LEU A 1 185 ? 1.583 -1.163 12.854 1.00 93.88 185 LEU A N 1
ATOM 1430 C CA . LEU A 1 185 ? 2.978 -0.937 12.465 1.00 93.88 185 LEU A CA 1
ATOM 1431 C C . LEU A 1 185 ? 3.544 -2.116 11.656 1.00 93.88 185 LEU A C 1
ATOM 1433 O O . LEU A 1 185 ? 4.212 -1.909 10.646 1.00 93.88 185 LEU A O 1
ATOM 1437 N N . ALA A 1 186 ? 3.241 -3.351 12.062 1.00 93.25 186 ALA A N 1
ATOM 1438 C CA . ALA A 1 186 ? 3.685 -4.549 11.357 1.00 93.25 186 ALA A CA 1
ATOM 1439 C C . ALA A 1 186 ? 3.109 -4.627 9.937 1.00 93.25 186 ALA A C 1
ATOM 1441 O O . ALA A 1 186 ? 3.860 -4.873 8.997 1.00 93.25 186 ALA A O 1
ATOM 1442 N N . VAL A 1 187 ? 1.808 -4.363 9.757 1.00 90.94 187 VAL A N 1
ATOM 1443 C CA . VAL A 1 187 ? 1.180 -4.292 8.425 1.00 90.94 187 VAL A CA 1
ATOM 1444 C C . VAL A 1 187 ? 1.860 -3.220 7.580 1.00 90.94 187 VAL A C 1
ATOM 1446 O O . VAL A 1 187 ? 2.192 -3.481 6.424 1.00 90.94 187 VAL A O 1
ATOM 1449 N N . PHE A 1 188 ? 2.138 -2.050 8.164 1.00 89.12 188 PHE A N 1
ATOM 1450 C CA . PHE A 1 188 ? 2.792 -0.958 7.455 1.00 89.12 188 PHE A CA 1
ATOM 1451 C C . PHE A 1 188 ? 4.182 -1.357 6.924 1.00 89.12 188 PHE A C 1
ATOM 1453 O O . PHE A 1 188 ? 4.498 -1.140 5.755 1.00 89.12 188 PHE A O 1
ATOM 1460 N N . VAL A 1 189 ? 4.998 -2.005 7.757 1.00 92.75 189 VAL A N 1
ATOM 1461 C CA . VAL A 1 189 ? 6.345 -2.448 7.373 1.00 92.75 189 VAL A CA 1
ATOM 1462 C C . VAL A 1 189 ? 6.288 -3.621 6.393 1.00 92.75 189 VAL A C 1
ATOM 1464 O O . VAL A 1 189 ? 6.858 -3.539 5.311 1.00 92.75 189 VAL A O 1
ATOM 1467 N N . VAL A 1 190 ? 5.579 -4.699 6.727 1.00 92.00 190 VAL A N 1
ATOM 1468 C CA . VAL A 1 190 ? 5.581 -5.936 5.926 1.00 92.00 190 VAL A CA 1
ATOM 1469 C C . VAL A 1 190 ? 4.953 -5.722 4.549 1.00 92.00 190 VAL A C 1
ATOM 1471 O O . VAL A 1 190 ? 5.462 -6.238 3.557 1.00 92.00 190 VAL A O 1
ATOM 1474 N N . CYS A 1 191 ? 3.867 -4.949 4.466 1.00 91.81 191 CYS A N 1
ATOM 1475 C CA . CYS A 1 191 ? 3.161 -4.768 3.201 1.00 91.81 191 CYS A CA 1
ATOM 1476 C C . CYS A 1 191 ? 3.829 -3.705 2.321 1.00 91.81 191 CYS A C 1
ATOM 1478 O O . CYS A 1 191 ? 3.942 -3.911 1.114 1.00 91.81 191 CYS A O 1
ATOM 1480 N N . TYR A 1 192 ? 4.295 -2.586 2.892 1.00 91.06 192 TYR A N 1
ATOM 1481 C CA . TYR A 1 192 ? 4.742 -1.437 2.091 1.00 91.06 192 TYR A CA 1
ATOM 1482 C C . TYR A 1 192 ? 6.255 -1.244 2.028 1.00 91.06 192 TYR A C 1
ATOM 1484 O O . TYR A 1 192 ? 6.730 -0.689 1.035 1.00 91.06 192 TYR A O 1
ATOM 1492 N N . ALA A 1 193 ? 7.030 -1.683 3.025 1.00 93.25 193 ALA A N 1
ATOM 1493 C CA . ALA A 1 193 ? 8.476 -1.453 3.020 1.00 93.25 193 ALA A CA 1
ATOM 1494 C C . ALA A 1 193 ? 9.193 -2.096 1.826 1.00 93.25 193 ALA A C 1
ATOM 1496 O O . ALA A 1 193 ? 10.014 -1.402 1.230 1.00 93.25 193 ALA A O 1
ATOM 1497 N N . PRO A 1 194 ? 8.886 -3.343 1.404 1.00 94.56 194 PRO A N 1
ATOM 1498 C CA . PRO A 1 194 ? 9.570 -3.950 0.264 1.00 94.56 194 PRO A CA 1
ATOM 1499 C C . PRO A 1 194 ? 9.427 -3.107 -1.005 1.00 94.56 194 PRO A C 1
ATOM 1501 O O . PRO A 1 194 ? 10.410 -2.807 -1.684 1.00 94.56 194 PRO A O 1
ATOM 1504 N N . TYR A 1 195 ? 8.202 -2.675 -1.318 1.00 91.88 195 TYR A N 1
ATOM 1505 C CA . TYR A 1 195 ? 7.945 -1.902 -2.528 1.00 91.88 195 TYR A CA 1
ATOM 1506 C C . TYR A 1 195 ? 8.612 -0.526 -2.478 1.00 91.88 195 TYR A C 1
ATOM 1508 O O . TYR A 1 195 ? 9.267 -0.126 -3.440 1.00 91.88 195 TYR A O 1
ATOM 1516 N N . ASN A 1 196 ? 8.546 0.163 -1.339 1.00 92.19 196 ASN A N 1
ATOM 1517 C CA . ASN A 1 196 ? 9.193 1.465 -1.185 1.00 92.19 196 ASN A CA 1
ATOM 1518 C C . ASN A 1 196 ? 10.726 1.365 -1.159 1.00 92.19 196 ASN A C 1
ATOM 1520 O O . ASN A 1 196 ? 11.404 2.219 -1.727 1.00 92.19 196 ASN A O 1
ATOM 1524 N N . ALA A 1 197 ? 11.288 0.284 -0.613 1.00 94.50 197 ALA A N 1
ATOM 1525 C CA . ALA A 1 197 ? 12.718 0.002 -0.704 1.00 94.50 197 ALA A CA 1
ATOM 1526 C C . ALA A 1 197 ? 13.163 -0.148 -2.165 1.00 94.50 197 ALA A C 1
ATOM 1528 O O . ALA A 1 197 ? 14.228 0.342 -2.534 1.00 94.50 197 ALA A O 1
ATOM 1529 N N . SER A 1 198 ? 12.326 -0.735 -3.030 1.00 93.81 198 SER A N 1
ATOM 1530 C CA . SER A 1 198 ? 12.633 -0.829 -4.462 1.00 93.81 198 SER A CA 1
ATOM 1531 C C . SER A 1 198 ? 12.825 0.549 -5.106 1.00 93.81 198 SER A C 1
ATOM 1533 O O . SER A 1 198 ? 13.615 0.680 -6.043 1.00 93.81 198 SER A O 1
ATOM 1535 N N . HIS A 1 199 ? 12.103 1.585 -4.650 1.00 91.38 199 HIS A N 1
ATOM 1536 C CA . HIS A 1 199 ? 12.239 2.962 -5.147 1.00 91.38 199 HIS A CA 1
ATOM 1537 C C . HIS A 1 199 ? 13.585 3.564 -4.769 1.00 91.38 199 HIS A C 1
ATOM 1539 O O . HIS A 1 199 ? 14.269 4.086 -5.644 1.00 91.38 199 HIS A O 1
ATOM 1545 N N . ILE A 1 200 ? 13.999 3.391 -3.515 1.00 94.12 200 ILE A N 1
ATOM 1546 C CA . ILE A 1 200 ? 15.296 3.860 -3.020 1.00 94.12 200 ILE A CA 1
ATOM 1547 C C . ILE A 1 200 ? 16.433 3.141 -3.753 1.00 94.12 200 ILE A C 1
ATOM 1549 O O . ILE A 1 200 ? 17.316 3.784 -4.310 1.00 94.12 200 ILE A O 1
ATOM 1553 N N . VAL A 1 201 ? 16.381 1.808 -3.822 1.00 96.00 201 VAL A N 1
ATOM 1554 C CA . VAL A 1 201 ? 17.414 1.011 -4.499 1.00 96.00 201 VAL A CA 1
ATOM 1555 C C . VAL A 1 201 ? 17.472 1.338 -5.991 1.00 96.00 201 VAL A C 1
ATOM 1557 O O . VAL A 1 201 ? 18.557 1.511 -6.530 1.00 96.00 201 VAL A O 1
ATOM 1560 N N . GLY A 1 202 ? 16.321 1.479 -6.655 1.00 93.25 202 GLY A N 1
ATOM 1561 C CA . GLY A 1 202 ? 16.274 1.858 -8.068 1.00 93.25 202 GLY A CA 1
ATOM 1562 C C . GLY A 1 202 ? 16.825 3.257 -8.340 1.00 93.25 202 GLY A C 1
ATOM 1563 O O . GLY A 1 202 ? 17.459 3.457 -9.370 1.00 93.25 202 GLY A O 1
ATOM 1564 N N . PHE A 1 203 ? 16.628 4.204 -7.415 1.00 92.88 203 PHE A N 1
ATOM 1565 C CA . PHE A 1 203 ? 17.229 5.535 -7.499 1.00 92.88 203 PHE A CA 1
ATOM 1566 C C . PHE A 1 203 ? 18.756 5.464 -7.384 1.00 92.88 203 PHE A C 1
ATOM 1568 O O . PHE A 1 203 ? 19.450 6.010 -8.232 1.00 92.88 203 PHE A O 1
ATOM 1575 N N . VAL A 1 204 ? 19.275 4.731 -6.392 1.00 96.75 204 VAL A N 1
ATOM 1576 C CA . VAL A 1 204 ? 20.724 4.563 -6.171 1.00 96.75 204 VAL A CA 1
ATOM 1577 C C . VAL A 1 204 ? 21.403 3.827 -7.330 1.00 96.75 204 VAL A C 1
ATOM 1579 O O . VAL A 1 204 ? 22.519 4.161 -7.706 1.00 96.75 204 VAL A O 1
ATOM 1582 N N . GLN A 1 205 ? 20.740 2.819 -7.897 1.00 95.00 205 GLN A N 1
ATOM 1583 C CA . GLN A 1 205 ? 21.282 2.014 -8.995 1.00 95.00 205 GLN A CA 1
ATOM 1584 C C . GLN A 1 205 ? 21.040 2.625 -10.378 1.00 95.00 205 GLN A C 1
ATOM 1586 O O . GLN A 1 205 ? 21.471 2.037 -11.364 1.00 95.00 205 GLN A O 1
ATOM 1591 N N . HIS A 1 206 ? 20.324 3.750 -10.466 1.00 91.94 206 HIS A N 1
ATOM 1592 C CA . HIS A 1 206 ? 19.875 4.328 -11.732 1.00 91.94 206 HIS A CA 1
ATOM 1593 C C . HIS A 1 206 ? 19.209 3.290 -12.655 1.00 91.94 206 HIS A C 1
ATOM 1595 O O . HIS A 1 206 ? 19.486 3.239 -13.848 1.00 91.94 206 HIS A O 1
ATOM 1601 N N . ALA A 1 207 ? 18.348 2.427 -12.097 1.00 90.81 207 ALA A N 1
ATOM 1602 C CA . ALA A 1 207 ? 17.776 1.289 -12.820 1.00 90.81 207 ALA A CA 1
ATOM 1603 C C . ALA A 1 207 ? 16.358 0.916 -12.357 1.00 90.81 207 ALA A C 1
ATOM 1605 O O . ALA A 1 207 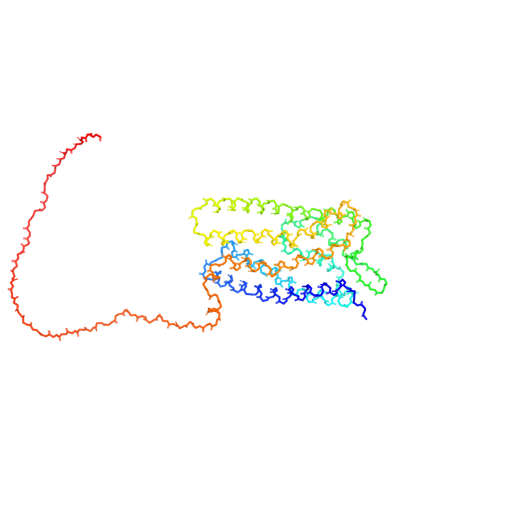? 15.960 1.103 -11.199 1.00 90.81 207 ALA A O 1
ATOM 1606 N N . ASN A 1 208 ? 15.582 0.296 -13.255 1.00 87.19 208 ASN A N 1
ATOM 1607 C CA . ASN A 1 208 ? 14.350 -0.386 -12.869 1.00 87.19 208 ASN A CA 1
ATOM 1608 C C . ASN A 1 208 ? 14.666 -1.782 -12.306 1.00 87.19 208 ASN A C 1
ATOM 1610 O O . ASN A 1 208 ? 14.924 -2.728 -13.047 1.00 87.19 208 ASN A O 1
ATOM 1614 N N . VAL A 1 209 ? 14.647 -1.913 -10.979 1.00 91.56 209 VAL A N 1
ATOM 1615 C CA . VAL A 1 209 ? 14.975 -3.180 -10.312 1.00 91.56 209 VAL A CA 1
ATOM 1616 C C . VAL A 1 209 ? 13.952 -4.280 -10.618 1.00 91.56 209 VAL A C 1
ATOM 1618 O O . VAL A 1 209 ? 12.748 -4.090 -10.454 1.00 91.56 209 VAL A O 1
ATOM 1621 N N . GLN A 1 210 ? 14.438 -5.463 -11.003 1.00 87.69 210 GLN A N 1
ATOM 1622 C CA . GLN A 1 210 ? 13.601 -6.595 -11.436 1.00 87.69 210 GLN A CA 1
ATOM 1623 C C . GLN A 1 210 ? 12.710 -7.154 -10.317 1.00 87.69 210 GLN A C 1
ATOM 1625 O O . GLN A 1 210 ? 11.591 -7.605 -10.551 1.00 87.69 210 GLN A O 1
ATOM 1630 N N . TRP A 1 211 ? 13.173 -7.081 -9.068 1.00 89.25 211 TRP A N 1
ATOM 1631 C CA . TRP A 1 211 ? 12.426 -7.581 -7.914 1.00 89.25 211 TRP A CA 1
ATOM 1632 C C . TRP A 1 211 ? 11.286 -6.651 -7.465 1.00 89.25 211 TRP A C 1
ATOM 1634 O O . TRP A 1 211 ? 10.503 -7.019 -6.585 1.00 89.25 211 TRP A O 1
ATOM 1644 N N . ARG A 1 212 ? 11.142 -5.469 -8.090 1.00 89.06 212 ARG A N 1
ATOM 1645 C CA . ARG A 1 212 ? 10.064 -4.508 -7.808 1.00 89.06 212 ARG A CA 1
ATOM 1646 C C . ARG A 1 212 ? 8.680 -5.140 -7.925 1.00 89.06 212 ARG A C 1
ATOM 1648 O O . ARG A 1 212 ? 7.819 -4.843 -7.103 1.00 89.06 212 ARG A O 1
ATOM 1655 N N . MET A 1 213 ? 8.473 -6.009 -8.912 1.00 83.25 213 MET A N 1
ATOM 1656 C CA . MET A 1 213 ? 7.188 -6.679 -9.118 1.00 83.25 213 MET A CA 1
ATOM 1657 C C . MET A 1 213 ? 6.809 -7.547 -7.911 1.00 83.25 213 MET A C 1
ATOM 1659 O O . MET A 1 213 ? 5.703 -7.430 -7.394 1.00 83.25 213 MET A O 1
ATOM 1663 N N . TYR A 1 214 ? 7.739 -8.350 -7.390 1.00 86.94 214 TYR A N 1
ATOM 1664 C CA . TYR A 1 214 ? 7.489 -9.169 -6.198 1.00 86.94 214 TYR A CA 1
ATOM 1665 C C . TYR A 1 214 ? 7.285 -8.320 -4.945 1.00 86.94 214 TYR A C 1
ATOM 1667 O O . TYR A 1 214 ? 6.424 -8.616 -4.123 1.00 86.94 214 TYR A O 1
ATOM 1675 N N . ALA A 1 215 ? 8.044 -7.234 -4.819 1.00 90.50 215 ALA A N 1
ATOM 1676 C CA . ALA A 1 215 ? 7.880 -6.291 -3.724 1.00 90.50 215 ALA A CA 1
ATOM 1677 C C . ALA A 1 215 ? 6.522 -5.570 -3.766 1.00 90.50 215 ALA A C 1
ATOM 1679 O O . ALA A 1 215 ? 5.944 -5.277 -2.728 1.00 90.50 215 ALA A O 1
ATOM 1680 N N . MET A 1 216 ? 5.976 -5.314 -4.954 1.00 87.62 216 MET A N 1
ATOM 1681 C CA . MET A 1 216 ? 4.628 -4.771 -5.113 1.00 87.62 216 MET A CA 1
ATOM 1682 C C . MET A 1 216 ? 3.558 -5.774 -4.652 1.00 87.62 216 MET A C 1
ATOM 1684 O O . MET A 1 216 ? 2.573 -5.365 -4.037 1.00 87.62 216 MET A O 1
ATOM 1688 N N . LEU A 1 217 ? 3.753 -7.082 -4.869 1.00 88.69 217 LEU A N 1
ATOM 1689 C CA .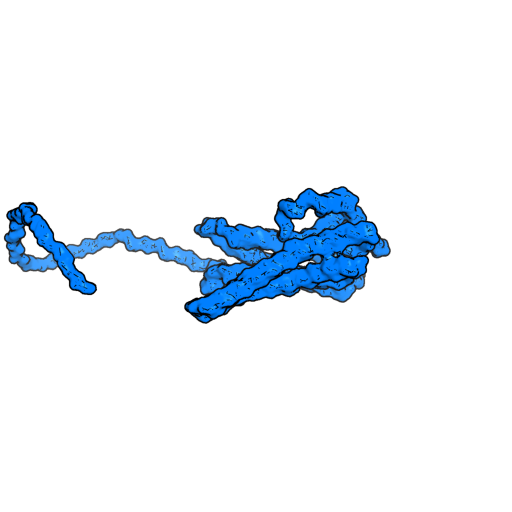 LEU A 1 217 ? 2.795 -8.113 -4.444 1.00 88.69 217 LEU A CA 1
ATOM 1690 C C . LEU A 1 217 ? 2.548 -8.102 -2.928 1.00 88.69 217 LEU A C 1
ATOM 1692 O O . LEU A 1 217 ? 1.402 -8.271 -2.508 1.00 88.69 217 LEU A O 1
ATOM 1696 N N . THR A 1 218 ? 3.567 -7.823 -2.106 1.00 89.94 218 THR A N 1
ATOM 1697 C CA . THR A 1 218 ? 3.402 -7.761 -0.640 1.00 89.94 218 THR A CA 1
ATOM 1698 C C . THR A 1 218 ? 2.447 -6.650 -0.207 1.00 89.94 218 THR A C 1
ATOM 1700 O O . THR A 1 218 ? 1.742 -6.800 0.788 1.00 89.94 218 THR A O 1
ATOM 1703 N N . SER A 1 219 ? 2.365 -5.554 -0.970 1.00 89.81 219 SER A N 1
ATOM 1704 C CA . SER A 1 219 ? 1.463 -4.437 -0.660 1.00 89.81 219 SER A CA 1
ATOM 1705 C C . SER A 1 219 ? -0.014 -4.810 -0.796 1.00 89.81 219 SER A C 1
ATOM 1707 O O . SER A 1 219 ? -0.856 -4.281 -0.069 1.00 89.81 219 SER A O 1
ATOM 1709 N N . SER A 1 220 ? -0.326 -5.788 -1.654 1.00 89.19 220 SER A N 1
ATOM 1710 C CA . SER A 1 220 ? -1.695 -6.259 -1.878 1.00 89.19 220 SER A CA 1
ATOM 1711 C C . SER A 1 220 ? -2.299 -6.935 -0.642 1.00 89.19 220 SER A C 1
ATOM 1713 O O . SER A 1 220 ? -3.504 -6.841 -0.416 1.00 89.19 220 SER A O 1
ATOM 1715 N N . PHE A 1 221 ? -1.474 -7.521 0.233 1.00 90.69 221 PHE A N 1
ATOM 1716 C CA . PHE A 1 221 ? -1.945 -8.168 1.460 1.00 90.69 221 PHE A CA 1
ATOM 1717 C C . PHE A 1 221 ? -2.577 -7.196 2.456 1.00 90.69 221 PHE A C 1
ATOM 1719 O O . PHE A 1 221 ? -3.433 -7.587 3.255 1.00 90.69 221 PHE A O 1
ATOM 1726 N N . ASN A 1 222 ? -2.245 -5.904 2.368 1.00 91.00 222 ASN A N 1
ATOM 1727 C CA . ASN A 1 222 ? -2.900 -4.890 3.182 1.00 91.00 222 ASN A CA 1
ATOM 1728 C C . ASN A 1 222 ? -4.422 -4.891 3.005 1.00 91.00 222 ASN A C 1
ATOM 1730 O O . ASN A 1 222 ? -5.150 -4.592 3.949 1.00 91.00 222 ASN A O 1
ATOM 1734 N N . VAL A 1 223 ? -4.908 -5.238 1.813 1.00 91.62 223 VAL A N 1
ATOM 1735 C CA . VAL A 1 223 ? -6.336 -5.255 1.493 1.00 91.62 223 VAL A CA 1
ATOM 1736 C C . VAL A 1 223 ? -7.123 -6.132 2.467 1.00 91.62 223 VAL A C 1
ATOM 1738 O O . VAL A 1 223 ? -8.236 -5.758 2.831 1.00 91.62 223 VAL A O 1
ATOM 1741 N N . PHE A 1 224 ? -6.573 -7.262 2.921 1.00 91.75 224 PHE A N 1
ATOM 1742 C CA . PHE A 1 224 ? -7.248 -8.137 3.886 1.00 91.75 224 PHE A CA 1
ATOM 1743 C C . PHE A 1 224 ? -6.698 -8.034 5.314 1.00 91.75 224 PHE A C 1
ATOM 1745 O O . PHE A 1 224 ? -7.430 -8.342 6.253 1.00 91.75 224 PHE A O 1
ATOM 1752 N N . LEU A 1 225 ? -5.465 -7.558 5.519 1.00 92.25 225 LEU A N 1
ATOM 1753 C CA . LEU A 1 225 ? -4.912 -7.351 6.864 1.00 92.25 225 LEU A CA 1
ATOM 1754 C C . LEU A 1 225 ? -5.478 -6.099 7.554 1.00 92.25 225 LEU A C 1
ATOM 1756 O O . LEU A 1 225 ? -5.736 -6.118 8.757 1.00 92.25 225 LEU A O 1
ATOM 1760 N N . GLU A 1 226 ? -5.740 -5.027 6.807 1.00 90.06 226 GLU A N 1
ATOM 1761 C CA . GLU A 1 226 ? -6.267 -3.774 7.356 1.00 90.06 226 GLU A CA 1
ATOM 1762 C C . GLU A 1 226 ? -7.684 -3.933 7.958 1.00 90.06 226 GLU A C 1
ATOM 1764 O O . GLU A 1 226 ? -7.898 -3.520 9.104 1.00 90.06 226 GLU A O 1
ATOM 1769 N N . PRO A 1 227 ? -8.648 -4.612 7.294 1.00 92.50 227 PRO A N 1
ATOM 1770 C CA . PRO A 1 227 ? -9.930 -4.957 7.908 1.00 92.50 227 PRO A CA 1
ATOM 1771 C C . PRO A 1 227 ? -9.811 -5.708 9.238 1.00 92.50 227 PRO A C 1
ATOM 1773 O O . PRO A 1 227 ? -10.602 -5.464 10.152 1.00 92.50 227 PRO A O 1
ATOM 1776 N N . VAL A 1 228 ? -8.821 -6.599 9.381 1.00 90.06 228 VAL A N 1
ATOM 1777 C CA . VAL A 1 228 ? -8.586 -7.337 10.633 1.00 90.06 228 VAL A CA 1
ATOM 1778 C C . VAL A 1 228 ? -8.231 -6.360 11.754 1.00 90.06 228 VAL A C 1
ATOM 1780 O O . VAL A 1 228 ? -8.851 -6.399 12.820 1.00 90.06 228 VAL A O 1
ATOM 1783 N N . VAL A 1 229 ? -7.313 -5.425 11.499 1.00 89.25 229 VAL A N 1
ATOM 1784 C CA . VAL A 1 229 ? -6.929 -4.373 12.456 1.00 89.25 229 VAL A CA 1
ATOM 1785 C C . VAL A 1 229 ? -8.127 -3.480 12.811 1.00 89.25 229 VAL A C 1
ATOM 1787 O O . VAL A 1 229 ? -8.398 -3.232 13.991 1.00 89.25 229 VAL A O 1
ATOM 1790 N N . MET A 1 230 ? -8.912 -3.050 11.820 1.00 88.62 230 MET A N 1
ATOM 1791 C CA . MET A 1 230 ? -10.111 -2.228 12.039 1.00 88.62 230 MET A CA 1
ATOM 1792 C C . MET A 1 230 ? -11.181 -2.936 12.872 1.00 88.62 230 MET A C 1
ATOM 1794 O O . MET A 1 230 ? -11.816 -2.331 13.741 1.00 88.62 230 MET A O 1
ATOM 1798 N N . MET A 1 231 ? -11.380 -4.234 12.654 1.00 86.56 231 MET A N 1
ATOM 1799 C CA . MET A 1 231 ? -12.324 -5.015 13.449 1.00 86.56 231 MET A CA 1
ATOM 1800 C C . MET A 1 231 ? -11.867 -5.135 14.906 1.00 86.56 231 MET A C 1
ATOM 1802 O O . MET A 1 231 ? -12.705 -5.039 15.807 1.00 86.56 231 MET A O 1
ATOM 1806 N N . MET A 1 232 ? -10.557 -5.231 15.164 1.00 83.69 232 MET A N 1
ATOM 1807 C CA . MET A 1 232 ? -10.005 -5.205 16.527 1.00 83.69 232 MET A CA 1
ATOM 1808 C C . MET A 1 232 ? -10.207 -3.848 17.224 1.00 83.69 232 MET A C 1
ATOM 1810 O O . MET A 1 232 ? -10.447 -3.804 18.439 1.00 83.69 232 MET A O 1
ATOM 1814 N N . LEU A 1 233 ? -10.182 -2.744 16.469 1.00 80.38 233 LEU A N 1
ATOM 1815 C CA . LEU A 1 233 ? -10.512 -1.397 16.958 1.00 80.38 233 LEU A CA 1
ATOM 1816 C C . LEU A 1 233 ? -12.001 -1.238 17.301 1.00 80.38 233 LEU A C 1
ATOM 1818 O O . LEU A 1 233 ? -12.363 -0.433 18.163 1.00 80.38 233 LEU A O 1
ATOM 1822 N N . SER A 1 234 ? -12.887 -2.011 16.670 1.00 77.31 234 SER A N 1
ATOM 1823 C CA . SER A 1 234 ? -14.323 -1.925 16.919 1.00 77.31 234 SER A CA 1
ATOM 1824 C C . SER A 1 234 ? -14.726 -2.626 18.231 1.00 77.31 234 SER A C 1
ATOM 1826 O O . SER A 1 234 ? -14.496 -3.826 18.414 1.00 77.31 234 SER A O 1
ATOM 1828 N N . PRO A 1 235 ? -15.427 -1.947 19.162 1.00 62.28 235 PRO A N 1
ATOM 1829 C CA . PRO A 1 235 ? -16.003 -2.579 20.359 1.00 62.28 235 PRO A CA 1
ATOM 1830 C C . PRO A 1 235 ? -17.061 -3.654 20.048 1.00 62.28 235 PRO A C 1
ATOM 1832 O O . PRO A 1 235 ? -17.516 -4.356 20.951 1.00 62.28 235 PRO A O 1
ATOM 1835 N N . ALA A 1 236 ? -17.493 -3.767 18.786 1.00 56.53 236 ALA A N 1
ATOM 1836 C CA . ALA A 1 236 ? -18.415 -4.800 18.326 1.00 56.53 236 ALA A CA 1
ATOM 1837 C C . ALA A 1 236 ? -17.763 -6.194 18.288 1.00 56.53 236 ALA A C 1
ATOM 1839 O O . ALA A 1 236 ? -18.444 -7.177 18.571 1.00 56.53 236 ALA A O 1
ATOM 1840 N N . SER A 1 237 ? -16.451 -6.287 18.030 1.00 52.44 237 SER A N 1
ATOM 1841 C CA . SER A 1 237 ? -15.746 -7.577 17.968 1.00 52.44 237 SER A CA 1
ATOM 1842 C C . SER A 1 237 ? -15.623 -8.260 19.336 1.00 52.44 237 SER A C 1
ATOM 1844 O O . SER A 1 237 ? -15.510 -9.478 19.396 1.00 52.44 237 SER A O 1
ATOM 1846 N N . SER A 1 238 ? -15.704 -7.513 20.446 1.00 51.66 238 SER A N 1
ATOM 1847 C CA . SER A 1 238 ? -15.676 -8.088 21.802 1.00 51.66 238 SER A CA 1
ATOM 1848 C C . SER A 1 238 ? -17.046 -8.562 22.302 1.00 51.66 238 SER A C 1
ATOM 1850 O O . SER A 1 238 ? -17.141 -9.086 23.406 1.00 51.66 238 SER A O 1
ATOM 1852 N N . ARG A 1 239 ? -18.122 -8.373 21.525 1.00 52.78 239 ARG A N 1
ATOM 1853 C CA . ARG A 1 239 ? -19.474 -8.850 21.854 1.00 52.78 239 ARG A CA 1
ATOM 1854 C C . ARG A 1 239 ? -20.051 -9.636 20.682 1.00 52.78 239 ARG A C 1
ATOM 1856 O O . ARG A 1 239 ? -20.891 -9.109 19.959 1.00 52.78 239 ARG A O 1
ATOM 1863 N N . GLY A 1 240 ? -19.582 -10.875 20.508 1.00 55.19 240 GLY A N 1
ATOM 1864 C CA . GLY A 1 240 ? -20.260 -11.921 19.727 1.00 55.19 240 GLY A CA 1
ATOM 1865 C C . GLY A 1 240 ? -20.857 -11.434 18.406 1.00 55.19 240 GLY A C 1
ATOM 1866 O O . GLY A 1 240 ? -22.066 -11.511 18.201 1.00 55.19 240 GLY A O 1
ATOM 1867 N N . PHE A 1 241 ? -20.017 -10.883 17.532 1.00 50.09 241 PHE A N 1
ATOM 1868 C CA . PHE A 1 241 ? -20.428 -10.298 16.255 1.00 50.09 241 PHE A CA 1
ATOM 1869 C C . PHE A 1 241 ? -21.132 -11.322 15.338 1.00 50.09 241 PHE A C 1
ATOM 1871 O O . PHE A 1 241 ? -22.134 -10.994 14.700 1.00 50.09 241 PHE A O 1
ATOM 1878 N N . MET A 1 242 ? -20.705 -12.590 15.394 1.00 47.81 242 MET A N 1
ATOM 1879 C CA . MET A 1 242 ? -21.314 -13.699 14.648 1.00 47.81 242 MET A CA 1
ATOM 1880 C C . MET A 1 242 ? -22.763 -13.995 15.084 1.00 47.81 242 MET A C 1
ATOM 1882 O O . MET A 1 242 ? -23.610 -14.306 14.254 1.00 47.81 242 MET A O 1
ATOM 1886 N N . GLY A 1 243 ? -23.089 -13.815 16.371 1.00 48.56 243 GLY A N 1
ATOM 1887 C CA . GLY A 1 243 ? -24.434 -14.071 16.908 1.00 48.56 243 GLY A CA 1
ATOM 1888 C C . GLY A 1 243 ? -25.466 -12.990 16.568 1.00 48.56 243 GLY A C 1
ATOM 1889 O O . GLY A 1 243 ? -26.667 -13.231 16.652 1.00 48.56 243 GLY A O 1
ATOM 1890 N N . ARG A 1 244 ? -25.025 -11.792 16.160 1.00 55.00 244 ARG A N 1
ATOM 1891 C CA . ARG A 1 244 ? -25.917 -10.680 15.779 1.00 55.00 244 ARG A CA 1
ATOM 1892 C C . ARG A 1 244 ? -26.189 -10.589 14.280 1.00 55.00 244 ARG A C 1
ATOM 1894 O O . ARG A 1 244 ? -27.208 -10.015 13.908 1.00 55.00 244 ARG A O 1
ATOM 1901 N N . MET A 1 245 ? -25.325 -11.150 13.432 1.00 53.84 245 MET A N 1
ATOM 1902 C CA . MET A 1 245 ? -25.555 -11.192 11.982 1.00 53.84 245 MET A CA 1
ATOM 1903 C C . MET A 1 245 ? -26.632 -12.209 11.578 1.00 53.84 245 MET A C 1
ATOM 1905 O O . MET A 1 245 ? -27.323 -11.972 10.596 1.00 53.84 245 MET A O 1
ATOM 1909 N N . CYS A 1 246 ? -26.842 -13.269 12.368 1.00 48.28 246 CYS A N 1
ATOM 1910 C CA . CYS A 1 246 ? -27.893 -14.270 12.130 1.00 48.28 246 CYS A CA 1
ATOM 1911 C C . CYS A 1 246 ? -29.291 -13.899 12.656 1.00 48.28 246 CYS A C 1
ATOM 1913 O O . CYS A 1 246 ? -30.188 -14.723 12.569 1.00 48.28 246 CYS A O 1
ATOM 1915 N N . GLY A 1 247 ? -29.512 -12.694 13.194 1.00 41.78 247 GLY A N 1
ATOM 1916 C CA . GLY A 1 247 ? -30.865 -12.198 13.464 1.00 41.78 247 GLY A CA 1
ATOM 1917 C C . GLY A 1 247 ? -31.764 -13.117 14.306 1.00 41.78 247 GLY A C 1
ATOM 1918 O O . GLY A 1 247 ? -32.646 -13.792 13.793 1.00 41.78 247 GLY A O 1
ATOM 1919 N N . ARG A 1 248 ? -31.689 -12.992 15.632 1.00 33.31 248 ARG A N 1
ATOM 1920 C CA . ARG A 1 248 ? -32.909 -13.054 16.450 1.00 33.31 248 ARG A CA 1
ATOM 1921 C C . ARG A 1 248 ? -32.994 -11.809 17.312 1.00 33.31 248 ARG A C 1
ATOM 1923 O O . ARG A 1 248 ? -32.652 -11.779 18.487 1.00 33.31 248 ARG A O 1
ATOM 1930 N N . GLN A 1 249 ? -33.441 -10.739 16.668 1.00 41.50 249 GLN A N 1
ATOM 1931 C CA . GLN A 1 249 ? -33.993 -9.584 17.347 1.00 41.50 249 GLN A CA 1
ATOM 1932 C C . GLN A 1 249 ? -35.435 -9.945 17.719 1.00 41.50 249 GLN A C 1
ATOM 1934 O O . GLN A 1 249 ? -36.373 -9.574 17.023 1.00 41.50 249 GLN A O 1
ATOM 1939 N N . SER A 1 250 ? -35.632 -10.712 18.795 1.00 32.78 250 SER A N 1
ATOM 1940 C CA . SER A 1 250 ? -36.948 -10.717 19.427 1.00 32.78 250 SER A CA 1
ATOM 1941 C C . SER A 1 250 ? -37.105 -9.368 20.111 1.00 32.78 250 SER A C 1
ATOM 1943 O O . SER A 1 250 ? -36.408 -9.062 21.082 1.00 32.78 250 SER A O 1
ATOM 1945 N N . GLN A 1 251 ? -38.001 -8.547 19.577 1.00 40.62 251 GLN A N 1
ATOM 1946 C CA . GLN A 1 251 ? -38.615 -7.469 20.328 1.00 40.62 251 GLN A CA 1
ATOM 1947 C C . GLN A 1 251 ? -39.077 -8.018 21.685 1.00 40.62 251 GLN A C 1
ATOM 1949 O O . GLN A 1 251 ? -40.055 -8.753 21.768 1.00 40.62 251 GLN A O 1
ATOM 1954 N N . PHE A 1 252 ? -38.385 -7.651 22.758 1.00 32.03 252 PHE A N 1
ATOM 1955 C CA . PHE A 1 252 ? -38.982 -7.620 24.086 1.00 32.03 252 PHE A CA 1
ATOM 1956 C C . PHE A 1 252 ? -38.852 -6.199 24.620 1.00 32.03 252 PHE A C 1
ATOM 1958 O O . PHE A 1 252 ? -38.143 -5.912 25.575 1.00 32.03 252 PHE A O 1
ATOM 1965 N N . SER A 1 253 ? -39.530 -5.287 23.927 1.00 31.64 253 SER A N 1
ATOM 1966 C CA . SER A 1 253 ? -40.090 -4.108 24.569 1.00 31.64 253 SER A CA 1
ATOM 1967 C C . SER A 1 253 ? -41.602 -4.293 24.558 1.00 31.64 253 SER A C 1
ATOM 1969 O O . SER A 1 253 ? -42.301 -3.814 23.671 1.00 31.64 253 SER A O 1
ATOM 1971 N N . ARG A 1 254 ? -42.109 -5.069 25.522 1.00 32.12 254 ARG A N 1
ATOM 1972 C CA . ARG A 1 254 ? -43.501 -4.955 25.953 1.00 32.12 254 ARG A CA 1
ATOM 1973 C C . ARG A 1 254 ? -43.498 -4.186 27.262 1.00 32.12 254 ARG A C 1
ATOM 1975 O O . ARG A 1 254 ? -43.325 -4.747 28.338 1.00 32.12 254 ARG A O 1
ATOM 1982 N N . ASN A 1 255 ? -43.640 -2.879 27.093 1.00 31.20 255 ASN A N 1
ATOM 1983 C CA . ASN A 1 255 ? -44.349 -1.952 27.960 1.00 31.20 255 ASN A CA 1
ATOM 1984 C C . ASN A 1 255 ? -45.048 -2.637 29.161 1.00 31.20 255 ASN A C 1
ATOM 1986 O O . ASN A 1 255 ? -46.067 -3.311 28.992 1.00 31.20 255 ASN A O 1
ATOM 1990 N N . LYS A 1 256 ? -44.513 -2.464 30.374 1.00 33.22 256 LYS A N 1
ATOM 1991 C CA . LYS A 1 256 ? -45.259 -2.652 31.629 1.00 33.22 256 LYS A CA 1
ATOM 1992 C C . LYS A 1 256 ? -45.237 -1.337 32.406 1.00 33.22 256 LYS A C 1
ATOM 1994 O O . LYS A 1 256 ? -44.579 -1.209 33.429 1.00 33.22 256 LYS A O 1
ATOM 1999 N N . GLY A 1 257 ? -45.981 -0.369 31.883 1.00 31.44 257 GLY A N 1
ATOM 2000 C CA . GLY A 1 257 ? -46.558 0.720 32.658 1.00 31.44 257 GLY A CA 1
ATOM 2001 C C . GLY A 1 257 ? -48.082 0.606 32.597 1.00 31.44 257 GLY A C 1
ATOM 2002 O O . GLY A 1 257 ? -48.653 0.722 31.519 1.00 31.44 257 GLY A O 1
ATOM 2003 N N . GLY A 1 258 ? -48.714 0.359 33.749 1.00 30.05 258 GLY A N 1
ATOM 2004 C CA . GLY A 1 258 ? -50.111 0.712 34.018 1.00 30.05 258 GLY A CA 1
ATOM 2005 C C . GLY A 1 258 ? -51.202 -0.313 33.686 1.00 30.05 258 GLY A C 1
ATOM 2006 O O . GLY A 1 258 ? -51.772 -0.297 32.601 1.00 30.05 258 GLY A O 1
ATOM 2007 N N . ARG A 1 259 ? -51.639 -1.080 34.695 1.00 26.22 259 ARG A N 1
ATOM 2008 C CA . ARG A 1 259 ? -53.078 -1.158 35.002 1.00 26.22 259 ARG A CA 1
ATOM 2009 C C . ARG A 1 259 ? -53.284 -1.478 36.478 1.00 26.22 259 ARG A C 1
ATOM 2011 O O . ARG A 1 259 ? -52.909 -2.549 36.949 1.00 26.22 259 ARG A O 1
ATOM 2018 N N . HIS A 1 260 ? -53.873 -0.508 37.173 1.00 29.22 260 HIS A N 1
ATOM 2019 C CA . HIS A 1 260 ? -54.533 -0.665 38.458 1.00 29.22 260 HIS A CA 1
ATOM 2020 C C . HIS A 1 260 ? -55.309 -1.984 38.512 1.00 29.22 260 HIS A C 1
ATOM 2022 O O . HIS A 1 260 ? -56.157 -2.243 37.656 1.00 29.22 260 HIS A O 1
ATOM 2028 N N . ARG A 1 261 ? -55.069 -2.773 39.559 1.00 26.86 261 ARG A N 1
ATOM 2029 C CA . ARG A 1 261 ? -56.069 -3.696 40.081 1.00 26.86 261 ARG A CA 1
ATOM 2030 C C . ARG A 1 261 ? -56.321 -3.302 41.526 1.00 26.86 261 ARG A C 1
ATOM 2032 O O . ARG A 1 261 ? -55.527 -3.581 42.416 1.00 26.86 261 ARG A O 1
ATOM 2039 N N . VAL A 1 262 ? -57.410 -2.560 41.685 1.00 29.78 262 VAL A N 1
ATOM 2040 C CA . VAL A 1 262 ? -58.141 -2.391 42.934 1.00 29.78 262 VAL A CA 1
ATOM 2041 C C . VAL A 1 262 ? -58.429 -3.789 43.475 1.00 29.78 262 VAL A C 1
ATOM 2043 O O . VAL A 1 262 ? -59.134 -4.554 42.822 1.00 29.78 262 VAL A O 1
ATOM 2046 N N . ASN A 1 263 ? -57.880 -4.117 44.639 1.00 27.86 263 ASN A N 1
ATOM 2047 C CA . ASN A 1 263 ? -58.449 -5.144 45.498 1.00 27.86 263 ASN A CA 1
ATOM 2048 C C . ASN A 1 263 ? -59.077 -4.413 46.679 1.00 27.86 263 ASN A C 1
ATOM 2050 O O . ASN A 1 263 ? -58.396 -3.995 47.610 1.00 27.86 263 ASN A O 1
ATOM 2054 N N . SER A 1 264 ? -60.388 -4.228 46.566 1.00 26.50 264 SER A N 1
ATOM 2055 C CA . SER A 1 264 ? -61.262 -3.970 47.696 1.00 26.50 264 SER A CA 1
ATOM 2056 C C . SER A 1 264 ? -61.498 -5.310 48.390 1.00 26.50 264 SER A C 1
ATOM 2058 O O . SER A 1 264 ? -62.043 -6.229 47.779 1.00 26.50 264 SER A O 1
ATOM 2060 N N . ALA A 1 265 ? -61.049 -5.437 49.634 1.00 31.80 265 ALA A N 1
ATOM 2061 C CA . ALA A 1 265 ? -61.507 -6.463 50.558 1.00 31.80 265 ALA A CA 1
ATOM 2062 C C . ALA A 1 265 ? -61.590 -5.831 51.952 1.00 31.80 265 ALA A C 1
ATOM 2064 O O . ALA A 1 265 ? -60.594 -5.383 52.516 1.00 31.80 265 ALA A O 1
ATOM 2065 N N . ASN A 1 266 ? -62.831 -5.742 52.418 1.00 29.22 266 ASN A N 1
ATOM 2066 C CA . ASN A 1 266 ? -63.320 -5.213 53.686 1.00 29.22 266 ASN A CA 1
ATOM 2067 C C . ASN A 1 266 ? -62.571 -5.722 54.928 1.00 29.22 266 ASN A C 1
ATOM 2069 O O . ASN A 1 266 ? -62.204 -6.893 54.982 1.00 29.22 266 ASN A O 1
ATOM 2073 N N . GLY A 1 267 ? -62.533 -4.899 55.986 1.00 27.92 267 GLY A N 1
ATOM 2074 C CA . GLY A 1 267 ? -62.468 -5.430 57.350 1.00 27.92 267 GLY A CA 1
ATOM 2075 C C . GLY A 1 267 ? -61.909 -4.517 58.445 1.00 27.92 267 GLY A C 1
ATOM 2076 O O . GLY A 1 267 ? -60.746 -4.635 58.790 1.00 27.92 267 GLY A O 1
ATOM 2077 N N . VAL A 1 268 ? -62.803 -3.736 59.063 1.00 30.20 268 VAL A N 1
ATOM 2078 C CA . VAL A 1 268 ? -62.837 -3.401 60.507 1.00 30.20 268 VAL A CA 1
ATOM 2079 C C . VAL A 1 268 ? -61.834 -2.372 61.078 1.00 30.20 268 VAL A C 1
ATOM 2081 O O . VAL A 1 268 ? -60.674 -2.642 61.357 1.00 30.20 268 VAL A O 1
ATOM 2084 N N . ALA A 1 269 ? -62.403 -1.184 61.316 1.00 29.28 269 ALA A N 1
ATOM 2085 C CA . ALA A 1 269 ? -62.221 -0.224 62.411 1.00 29.28 269 ALA A CA 1
ATOM 2086 C C . ALA A 1 269 ? -61.106 -0.444 63.461 1.00 29.28 269 ALA A C 1
ATOM 2088 O O . ALA A 1 269 ? -61.116 -1.437 64.179 1.00 29.28 269 ALA A O 1
ATOM 2089 N N . ASN A 1 270 ? -60.329 0.613 63.743 1.00 29.14 270 ASN A N 1
ATOM 2090 C CA . ASN A 1 270 ? -60.568 1.386 64.969 1.00 29.14 270 ASN A CA 1
ATOM 2091 C C . ASN A 1 270 ? -59.964 2.800 64.918 1.00 29.14 270 ASN A C 1
ATOM 2093 O O . ASN A 1 270 ? -58.941 3.052 64.289 1.00 29.14 270 ASN A O 1
ATOM 2097 N N . ALA A 1 271 ? -60.659 3.716 65.580 1.00 27.30 271 ALA A N 1
ATOM 2098 C CA . ALA A 1 271 ? -60.463 5.155 65.572 1.00 27.30 271 ALA A CA 1
ATOM 2099 C C . ALA A 1 271 ? -59.366 5.637 66.539 1.00 27.30 271 ALA A C 1
ATOM 2101 O O . ALA A 1 271 ? -59.278 5.127 67.654 1.00 27.30 271 ALA A O 1
ATOM 2102 N N . ARG A 1 272 ? -58.660 6.723 66.183 1.00 26.28 272 ARG A N 1
ATOM 2103 C CA . ARG A 1 272 ? -58.504 7.921 67.040 1.00 26.28 272 ARG A CA 1
ATOM 2104 C C . ARG A 1 272 ? -57.980 9.110 66.216 1.00 26.28 272 ARG A C 1
ATOM 2106 O O . ARG A 1 272 ? -57.025 8.974 65.462 1.00 26.28 272 ARG A O 1
ATOM 2113 N N . ALA A 1 273 ? -58.654 10.250 66.351 1.00 30.03 273 ALA A N 1
ATOM 2114 C CA . ALA A 1 273 ? -58.340 11.542 65.734 1.00 30.03 273 ALA A CA 1
ATOM 2115 C C . ALA A 1 273 ? -57.569 12.455 66.740 1.00 30.03 273 ALA A C 1
ATOM 2117 O O . ALA A 1 273 ? -57.094 11.939 67.750 1.00 30.03 273 ALA A O 1
ATOM 2118 N N . PRO A 1 274 ? -57.456 13.784 66.541 1.00 36.00 274 PRO A N 1
ATOM 2119 C CA . PRO A 1 274 ? -56.357 14.478 65.853 1.00 36.00 274 PRO A CA 1
ATOM 2120 C C . PRO A 1 274 ? -55.676 15.543 66.751 1.00 36.00 274 PRO A C 1
ATOM 2122 O O . PRO A 1 274 ? -56.234 15.908 67.780 1.00 36.00 274 PRO A O 1
ATOM 2125 N N . GLN A 1 275 ? -54.554 16.148 66.333 1.00 29.25 275 GLN A N 1
ATOM 2126 C CA . GLN A 1 275 ? -54.244 17.528 66.750 1.00 29.25 275 GLN A CA 1
ATOM 2127 C C . GLN A 1 275 ? -53.688 18.388 65.603 1.00 29.25 275 GLN A C 1
ATOM 2129 O O . GLN A 1 275 ? -52.696 18.077 64.948 1.00 29.25 275 GLN A O 1
ATOM 2134 N N . THR A 1 276 ? -54.442 19.460 65.394 1.00 28.17 276 THR A N 1
ATOM 2135 C CA . THR A 1 276 ? -54.308 20.669 64.576 1.00 28.17 276 THR A CA 1
ATOM 2136 C C . THR A 1 276 ? -53.092 21.511 64.989 1.00 28.17 276 THR A C 1
ATOM 2138 O O . THR A 1 276 ? -52.767 21.573 66.166 1.00 28.17 276 THR A O 1
ATOM 2141 N N . LEU A 1 277 ? -52.302 22.013 64.034 1.00 25.86 277 LEU A N 1
ATOM 2142 C CA . LEU A 1 277 ? -52.377 23.360 63.431 1.00 25.86 277 LEU A CA 1
ATOM 2143 C C . LEU A 1 277 ? -51.934 24.503 64.371 1.00 25.86 277 LEU A C 1
ATOM 2145 O O . LEU A 1 277 ? -52.578 24.773 65.375 1.00 25.86 277 LEU A O 1
ATOM 2149 N N . LEU A 1 278 ? -50.934 25.247 63.879 1.00 26.08 278 LEU A N 1
ATOM 2150 C CA . LEU A 1 278 ? -50.704 26.678 64.104 1.00 26.08 278 LEU A CA 1
ATOM 2151 C C . LEU A 1 278 ? -50.033 27.099 65.430 1.00 26.08 278 LEU A C 1
ATOM 2153 O O . LEU A 1 278 ? -50.702 27.285 66.432 1.00 26.08 278 LEU A O 1
ATOM 2157 N N . GLU A 1 279 ? -48.727 27.396 65.393 1.00 27.28 279 GLU A N 1
ATOM 2158 C CA . GLU A 1 279 ? -48.232 28.747 65.709 1.00 27.28 279 GLU A CA 1
ATOM 2159 C C . GLU A 1 279 ? -46.720 28.916 65.464 1.00 27.28 279 GLU A C 1
ATOM 2161 O O . GLU A 1 279 ? -45.909 28.034 65.726 1.00 27.28 279 GLU A O 1
ATOM 2166 N N . ARG A 1 280 ? -46.387 30.143 65.043 1.00 29.19 280 ARG A N 1
ATOM 2167 C CA . ARG A 1 280 ? -45.105 30.851 65.194 1.00 29.19 280 ARG A CA 1
ATOM 2168 C C . ARG A 1 280 ? -43.955 30.614 64.208 1.00 29.19 280 ARG A C 1
ATOM 2170 O O . ARG A 1 280 ? -42.927 30.004 64.472 1.00 29.19 280 ARG A O 1
ATOM 2177 N N . SER A 1 281 ? -44.121 31.324 63.095 1.00 26.84 281 SER A N 1
ATOM 2178 C CA . SER A 1 281 ? -43.110 32.192 62.479 1.00 26.84 281 SER A CA 1
ATOM 2179 C C . SER A 1 281 ? -42.190 32.924 63.484 1.00 26.84 281 SER A C 1
ATOM 2181 O O . SER A 1 281 ? -42.684 33.537 64.426 1.00 26.84 281 SER A O 1
ATOM 2183 N N . GLN A 1 282 ? -40.885 32.903 63.170 1.00 29.22 282 GLN A N 1
ATOM 2184 C CA . GLN A 1 282 ? -39.845 33.938 63.351 1.00 29.22 282 GLN A CA 1
ATOM 2185 C C . GLN A 1 282 ? -39.574 34.546 64.744 1.00 29.22 282 GLN A C 1
ATOM 2187 O O . GLN A 1 282 ? -40.399 35.285 65.266 1.00 29.22 282 GLN A O 1
ATOM 2192 N N . ALA A 1 283 ? -38.328 34.402 65.229 1.00 27.39 283 ALA A N 1
ATOM 2193 C CA . ALA A 1 283 ? -37.472 35.511 65.704 1.00 27.39 283 ALA A CA 1
ATOM 2194 C C . ALA A 1 283 ? -36.098 35.023 66.227 1.00 27.39 283 ALA A C 1
ATOM 2196 O O . ALA A 1 283 ? -36.027 34.012 66.917 1.00 27.39 283 ALA A O 1
ATOM 2197 N N . GLY A 1 284 ? -35.044 35.815 65.971 1.00 28.20 284 GLY A N 1
ATOM 2198 C CA . GLY A 1 284 ? -33.792 35.863 66.756 1.00 28.20 284 GLY A CA 1
ATOM 2199 C C . GLY A 1 284 ? -32.626 35.041 66.183 1.00 28.20 284 GLY A C 1
ATOM 2200 O O . GLY A 1 284 ? -32.602 33.833 66.339 1.00 28.20 284 GLY A O 1
ATOM 2201 N N . ALA A 1 285 ? -31.721 35.576 65.357 1.00 27.31 285 ALA A N 1
ATOM 2202 C CA . ALA A 1 285 ? -30.637 36.529 65.652 1.00 27.31 285 ALA A CA 1
ATOM 2203 C C . ALA A 1 285 ? -29.370 35.915 66.307 1.00 27.31 285 ALA A C 1
ATOM 2205 O O . ALA A 1 285 ? -29.388 35.489 67.451 1.00 27.31 285 ALA A O 1
ATOM 2206 N N . GLN A 1 286 ? -28.272 36.021 65.540 1.00 27.06 286 GLN A N 1
ATOM 2207 C CA . GLN A 1 286 ? -26.869 36.288 65.913 1.00 27.06 286 GLN A CA 1
ATOM 2208 C C . GLN A 1 286 ? -25.943 35.247 66.599 1.00 27.06 286 GLN A C 1
ATOM 2210 O O . GLN A 1 286 ? -26.094 34.899 67.758 1.00 27.06 286 GLN A O 1
ATOM 2215 N N . VAL A 1 287 ? -24.842 34.980 65.867 1.00 28.84 287 VAL A N 1
ATOM 2216 C CA . VAL A 1 287 ? -23.412 35.177 66.239 1.00 28.84 287 VAL A CA 1
ATOM 2217 C C . VAL A 1 287 ? -22.778 34.275 67.303 1.00 28.84 287 VAL A C 1
ATOM 2219 O O . VAL A 1 287 ? -22.989 34.473 68.490 1.00 28.84 287 VAL A O 1
ATOM 2222 N N . THR A 1 288 ? -21.805 33.456 66.873 1.00 31.98 288 THR A N 1
ATOM 2223 C CA . THR A 1 288 ? -20.410 33.373 67.400 1.00 31.98 288 THR A CA 1
ATOM 2224 C C . THR A 1 288 ? -19.585 32.501 66.430 1.00 31.98 288 THR A C 1
ATOM 2226 O O . THR A 1 288 ? -19.985 31.385 66.131 1.00 31.98 288 THR A O 1
ATOM 2229 N N . LYS A 1 289 ? -18.691 33.066 65.604 1.00 31.64 289 LYS A N 1
ATOM 2230 C CA . LYS A 1 289 ? -17.230 33.248 65.780 1.00 31.64 289 LYS A CA 1
ATOM 2231 C C . LYS A 1 289 ? -16.425 32.004 66.209 1.00 31.64 289 LYS A C 1
ATOM 2233 O O . LYS A 1 289 ? -16.599 31.499 67.307 1.00 31.64 289 LYS A O 1
ATOM 2238 N N . GLU A 1 290 ? -15.541 31.624 65.281 1.00 31.73 290 GLU A N 1
ATOM 2239 C CA . GLU A 1 290 ? -14.204 31.007 65.356 1.00 31.73 290 GLU A CA 1
ATOM 2240 C C . GLU A 1 290 ? -13.655 30.485 66.694 1.00 31.73 290 GLU A C 1
ATOM 2242 O O . GLU A 1 290 ? -13.627 31.181 67.707 1.00 31.73 290 GLU A O 1
ATOM 2247 N N . SER A 1 291 ? -13.011 29.315 66.621 1.00 31.94 291 SER A N 1
ATOM 2248 C CA . SER A 1 291 ? -11.799 28.998 67.388 1.00 31.94 291 SER A CA 1
ATOM 2249 C C . SER A 1 291 ? -10.911 28.043 66.578 1.00 31.94 291 SER A C 1
ATOM 2251 O O . SER A 1 291 ? -11.401 27.066 66.019 1.00 31.94 291 SER A O 1
ATOM 2253 N N . HIS A 1 292 ? -9.629 28.397 66.508 1.00 32.09 292 HIS A N 1
ATOM 2254 C CA . HIS A 1 292 ? -8.490 27.684 65.928 1.00 32.09 292 HIS A CA 1
ATOM 2255 C C . HIS A 1 292 ? -8.248 26.295 66.546 1.00 32.09 292 HIS A C 1
ATOM 2257 O O . HIS A 1 292 ? -8.390 26.155 67.757 1.00 32.09 292 HIS A O 1
ATOM 2263 N N . GLU A 1 293 ? -7.780 25.333 65.741 1.00 33.44 293 GLU A N 1
ATOM 2264 C CA . GLU A 1 293 ? -6.371 24.872 65.701 1.00 33.44 293 GLU A CA 1
ATOM 2265 C C . GLU A 1 293 ? -6.080 24.131 64.385 1.00 33.44 293 GLU A C 1
ATOM 2267 O O . GLU A 1 293 ? -6.989 23.423 63.890 1.00 33.44 293 GLU A O 1
#

InterPro domains:
  IPR000276 G protein-coupled receptor, rhodopsin-like [PR00237] (9-33)
  IPR000276 G protein-coupled receptor, rhodopsin-like [PR00237] (44-65)
  IPR000276 G protein-coupled receptor, rhodopsin-like [PR00237] (138-161)
  IPR000276 G protein-coupled receptor, rhodopsin-like [PR00237] (177-201)
  IPR017452 GPCR, rhodopsin-like, 7TM [PS50262] (24-87)
  IPR017452 GPCR, rhodopsin-like, 7TM [PS50262] (122-230)

Nearest PDB structures (foldseek):
  8j24-assembly1_D  TM=8.124E-01  e=2.211E-10  Homo sapiens
  8j22-assembly1_C  TM=7.789E-01  e=3.328E-10  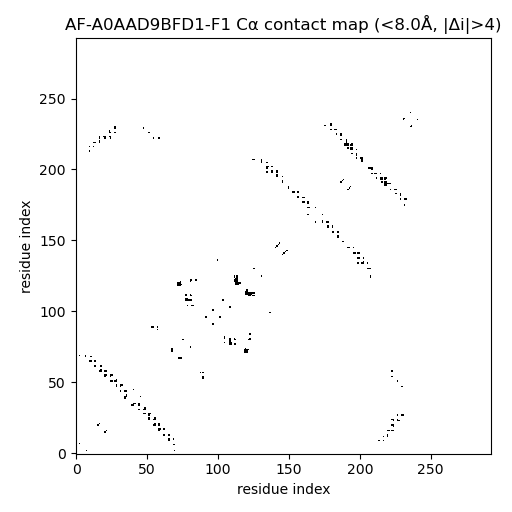Homo sapiens
  9k1d-assembly1_R  TM=7.905E-01  e=2.047E-09  Homo sapiens
  9k1c-assembly1_R  TM=7.853E-01  e=5.902E-08  Homo sapiens
  8zqe-assembly1_R  TM=6.695E-01  e=8.197E-04  Homo sapiens

Solvent-accessible surface area (backbone atoms only — not comparable to full-atom values): 17521 Å² total; per-residue (Å²): 137,88,80,51,75,68,49,54,54,50,45,53,51,46,49,52,35,35,69,46,16,50,61,40,30,53,50,48,40,53,54,45,51,53,43,30,76,74,73,47,77,46,71,72,47,50,52,52,47,53,50,28,54,44,41,48,56,52,43,69,45,39,61,60,51,46,49,36,64,73,64,61,36,61,83,67,61,50,63,50,44,61,47,57,71,52,62,78,50,77,78,72,63,83,84,79,48,82,60,68,62,54,52,49,57,74,76,39,28,69,71,39,53,36,78,62,84,98,30,40,40,59,74,73,65,75,54,72,76,53,44,68,56,50,33,59,53,40,34,49,48,28,42,64,73,40,51,51,51,48,53,53,52,47,52,54,36,54,50,49,48,54,51,49,68,73,43,92,59,56,69,70,58,39,51,51,54,45,51,50,48,52,47,54,53,48,51,51,47,66,16,42,43,52,34,40,48,38,26,51,53,18,44,77,66,74,43,88,56,82,63,38,64,64,23,46,55,40,39,49,50,43,44,40,51,48,40,54,52,52,43,70,72,36,78,54,62,81,57,62,51,75,69,62,74,71,62,80,81,72,84,80,82,75,85,88,79,87,77,91,77,86,79,88,77,88,83,83,88,85,88,84,86,88,86,82,85,90,86,81,83,86,84,84,86,84,89,81,83,89,82,90,134

pLDDT: mean 73.32, std 23.19, range [25.86, 96.75]

Radius of gyration: 33.17 Å; Cα contacts (8 Å, |Δi|>4): 217; chains: 1; bounding box: 85×57×98 Å